Protein AF-A0A816CZC6-F1 (afdb_monomer_lite)

Structure (mmCIF, N/CA/C/O backbone):
data_AF-A0A816CZC6-F1
#
_entry.id   AF-A0A816CZC6-F1
#
loop_
_atom_site.group_PDB
_atom_site.id
_atom_site.type_symbol
_atom_site.label_atom_id
_atom_site.label_alt_id
_atom_site.label_comp_id
_atom_site.label_asym_id
_atom_site.label_entity_id
_atom_site.label_seq_id
_atom_site.pdbx_PDB_ins_code
_atom_site.Cartn_x
_atom_site.Cartn_y
_atom_site.Cartn_z
_atom_site.occupancy
_atom_site.B_iso_or_equiv
_atom_site.auth_seq_id
_atom_site.auth_comp_id
_atom_site.auth_asym_id
_atom_site.auth_atom_id
_atom_site.pdbx_PDB_model_num
ATOM 1 N N . MET A 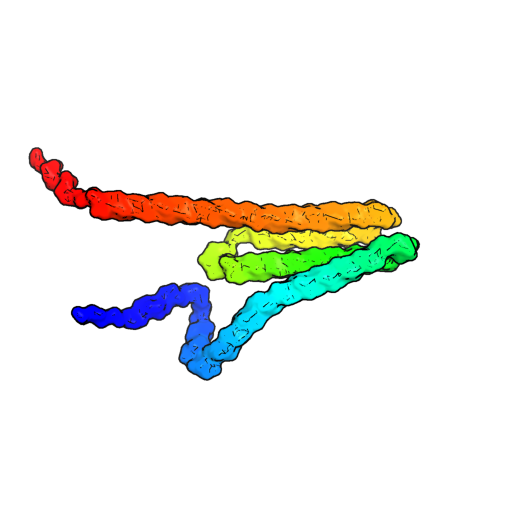1 1 ? 27.846 -8.326 -45.461 1.00 42.91 1 MET A N 1
ATOM 2 C CA . MET A 1 1 ? 28.145 -9.079 -44.226 1.00 42.91 1 MET A CA 1
ATOM 3 C C . MET A 1 1 ? 28.654 -8.061 -43.218 1.00 42.91 1 MET A C 1
ATOM 5 O O . MET A 1 1 ? 29.826 -7.722 -43.226 1.00 42.91 1 MET A O 1
ATOM 9 N N . THR A 1 2 ? 27.732 -7.429 -42.500 1.00 47.44 2 THR A N 1
ATOM 10 C CA . THR A 1 2 ? 27.998 -6.309 -41.589 1.00 47.44 2 THR A CA 1
ATOM 11 C C . THR A 1 2 ? 28.181 -6.863 -40.185 1.00 47.44 2 THR A C 1
ATOM 13 O O . THR A 1 2 ? 27.250 -7.415 -39.603 1.00 47.44 2 THR A O 1
ATOM 16 N N . THR A 1 3 ? 29.402 -6.766 -39.674 1.00 52.62 3 THR A N 1
ATOM 17 C CA . THR A 1 3 ? 29.755 -7.092 -38.293 1.00 52.62 3 THR A CA 1
ATOM 18 C C . THR A 1 3 ? 29.127 -6.047 -37.379 1.00 52.62 3 THR A C 1
ATOM 20 O O . THR A 1 3 ? 29.576 -4.905 -37.336 1.00 52.62 3 THR A O 1
ATOM 23 N N . VAL A 1 4 ? 28.043 -6.421 -36.701 1.00 55.00 4 VAL A N 1
ATOM 24 C CA . VAL A 1 4 ? 27.424 -5.598 -35.658 1.00 55.00 4 VAL A CA 1
ATOM 25 C C . VAL A 1 4 ? 28.396 -5.554 -34.479 1.00 55.00 4 VAL A C 1
ATOM 27 O O . VAL A 1 4 ? 28.701 -6.589 -33.887 1.00 55.00 4 VAL A O 1
ATOM 30 N N . ASN A 1 5 ? 28.936 -4.368 -34.194 1.00 54.12 5 ASN A N 1
ATOM 31 C CA . ASN A 1 5 ? 29.825 -4.125 -33.062 1.00 54.12 5 ASN A CA 1
ATOM 32 C C . ASN A 1 5 ? 29.021 -4.243 -31.762 1.00 54.12 5 ASN A C 1
ATOM 34 O O . ASN A 1 5 ? 28.129 -3.442 -31.494 1.00 54.12 5 ASN A O 1
ATOM 38 N N . ASN A 1 6 ? 29.353 -5.239 -30.942 1.00 61.62 6 ASN A N 1
ATOM 39 C CA . ASN A 1 6 ? 28.687 -5.507 -29.664 1.00 61.62 6 ASN A CA 1
ATOM 40 C C . ASN A 1 6 ? 28.944 -4.427 -28.592 1.00 61.62 6 ASN A C 1
ATOM 42 O O . ASN A 1 6 ? 28.295 -4.440 -27.547 1.00 61.62 6 ASN A O 1
ATOM 46 N N . ASP A 1 7 ? 29.847 -3.480 -28.852 1.00 55.59 7 ASP A N 1
ATOM 47 C CA . ASP A 1 7 ? 30.243 -2.446 -27.893 1.00 55.59 7 ASP A CA 1
ATOM 48 C C . ASP A 1 7 ? 29.192 -1.333 -27.735 1.00 55.59 7 ASP A C 1
ATOM 50 O O . ASP A 1 7 ? 29.099 -0.716 -26.675 1.00 55.59 7 ASP A O 1
ATOM 54 N N . GLU A 1 8 ? 28.326 -1.114 -28.732 1.00 55.06 8 GLU A N 1
ATOM 55 C CA . GLU A 1 8 ? 27.229 -0.138 -28.616 1.00 55.06 8 GLU A CA 1
ATOM 56 C C . GLU A 1 8 ? 26.059 -0.644 -27.761 1.00 55.06 8 GLU A C 1
ATOM 58 O O . GLU A 1 8 ? 25.329 0.160 -27.179 1.00 55.06 8 GLU A O 1
ATOM 63 N N . LEU A 1 9 ? 25.895 -1.963 -27.604 1.00 54.09 9 LEU A N 1
ATOM 64 C CA . LEU A 1 9 ? 24.781 -2.513 -26.826 1.00 54.09 9 LEU A CA 1
ATOM 65 C C . LEU A 1 9 ? 24.958 -2.271 -25.315 1.00 54.09 9 LEU A C 1
ATOM 67 O O . LEU A 1 9 ? 23.974 -2.144 -24.586 1.00 54.09 9 LEU A O 1
ATOM 71 N N . ILE A 1 10 ? 26.205 -2.153 -24.847 1.00 54.66 10 ILE A N 1
ATOM 72 C CA . ILE A 1 10 ? 26.548 -2.016 -23.422 1.00 54.66 10 ILE A CA 1
ATOM 73 C C . ILE A 1 10 ? 26.295 -0.588 -22.908 1.00 54.66 10 ILE A C 1
ATOM 75 O O . ILE A 1 10 ? 25.936 -0.409 -21.746 1.00 54.66 10 ILE A O 1
ATOM 79 N N . ASN A 1 11 ? 26.373 0.426 -23.775 1.00 51.47 11 ASN A N 1
ATOM 80 C CA . ASN A 1 11 ? 26.156 1.825 -23.388 1.00 51.47 11 ASN A CA 1
ATOM 81 C C . ASN A 1 11 ? 24.676 2.238 -23.310 1.00 51.47 11 ASN A C 1
ATOM 83 O O . ASN A 1 11 ? 24.377 3.334 -22.845 1.00 51.47 11 ASN A O 1
ATOM 87 N N . SER A 1 12 ? 23.744 1.368 -23.714 1.00 47.16 12 SER A N 1
ATOM 88 C CA . SER A 1 12 ? 22.299 1.647 -23.649 1.00 47.16 12 SER A CA 1
ATOM 89 C C . SER A 1 12 ? 21.650 1.333 -22.289 1.00 47.16 12 SER A C 1
ATOM 91 O O . SER A 1 12 ? 20.475 1.628 -22.086 1.00 47.16 12 SER A O 1
ATOM 93 N N . VAL A 1 13 ? 22.405 0.781 -21.328 1.00 52.31 13 VAL A N 1
ATOM 94 C CA . VAL A 1 13 ? 21.923 0.439 -19.973 1.00 52.31 13 VAL A CA 1
ATOM 95 C C . VAL A 1 13 ? 22.467 1.449 -18.950 1.00 52.31 13 VAL A C 1
ATOM 97 O O . VAL A 1 13 ? 23.109 1.100 -17.963 1.00 52.31 13 VAL A O 1
ATOM 100 N N . SER A 1 14 ? 22.261 2.741 -19.206 1.00 43.88 14 SER A N 1
ATOM 101 C CA . SER A 1 14 ? 22.853 3.856 -18.447 1.00 43.88 14 SER A CA 1
ATOM 102 C C . SER A 1 14 ? 22.044 4.312 -17.219 1.00 43.88 14 SER A C 1
ATOM 104 O O . SER A 1 14 ? 22.220 5.435 -16.756 1.00 43.88 14 SER A O 1
ATOM 106 N N . GLY A 1 15 ? 21.161 3.467 -16.678 1.00 52.66 15 GLY A N 1
ATOM 107 C CA . GLY A 1 15 ? 20.309 3.813 -15.526 1.00 52.66 15 GLY A CA 1
ATOM 108 C C . GLY A 1 15 ? 20.866 3.433 -14.147 1.00 52.66 15 GLY A C 1
ATOM 109 O O . GLY A 1 15 ? 20.348 3.891 -13.135 1.00 52.66 15 GLY A O 1
ATOM 110 N N . PHE A 1 16 ? 21.917 2.607 -14.071 1.00 50.75 16 PHE A N 1
ATOM 111 C CA . PHE A 1 16 ? 22.397 2.050 -12.799 1.00 50.75 16 PHE A CA 1
ATOM 112 C C . PHE A 1 16 ? 23.725 2.674 -12.327 1.00 50.75 16 PHE A C 1
ATOM 114 O O . PHE A 1 16 ? 24.619 2.921 -13.138 1.00 50.75 16 PHE A O 1
ATOM 121 N N . PRO A 1 17 ? 23.909 2.904 -11.010 1.00 55.00 17 PRO A N 1
ATOM 122 C CA . PRO A 1 17 ? 25.135 3.480 -10.465 1.00 55.00 17 PRO A CA 1
ATOM 123 C C . PRO A 1 17 ? 26.363 2.602 -10.784 1.00 55.00 17 PRO A C 1
ATOM 125 O O . PRO A 1 17 ? 26.283 1.373 -10.669 1.00 55.00 17 PRO A O 1
ATOM 128 N N . PRO A 1 18 ? 27.534 3.199 -11.090 1.00 53.91 18 PRO A N 1
ATOM 129 C CA . PRO A 1 18 ? 28.714 2.518 -11.655 1.00 53.91 18 PRO A CA 1
ATOM 130 C C . PRO A 1 18 ? 29.336 1.421 -10.769 1.00 53.91 18 PRO A C 1
ATOM 132 O O . PRO A 1 18 ? 30.216 0.688 -11.205 1.00 53.91 18 PRO A O 1
ATOM 135 N N . GLN A 1 19 ? 28.882 1.282 -9.522 1.00 52.78 19 GLN A N 1
ATOM 136 C CA . GLN A 1 19 ? 29.328 0.235 -8.599 1.00 52.78 19 GLN A CA 1
ATOM 137 C C . GLN A 1 19 ? 28.530 -1.074 -8.744 1.00 52.78 19 GLN A C 1
ATOM 139 O O . GLN A 1 19 ? 29.043 -2.149 -8.440 1.00 52.78 19 GLN A O 1
ATOM 144 N N . THR A 1 20 ? 27.293 -1.011 -9.247 1.00 54.25 20 THR A N 1
ATOM 145 C CA . THR A 1 20 ? 26.450 -2.205 -9.459 1.00 54.25 20 THR A CA 1
ATOM 146 C C . THR A 1 20 ? 26.828 -2.975 -10.721 1.00 54.25 20 THR A C 1
ATOM 148 O O . THR A 1 20 ? 26.773 -4.204 -10.732 1.00 54.25 20 THR A O 1
ATOM 151 N N . SER A 1 21 ? 27.310 -2.283 -11.753 1.00 55.19 21 SER A N 1
ATOM 152 C CA . SER A 1 21 ? 27.761 -2.884 -13.012 1.00 55.19 21 SER A CA 1
ATOM 153 C C . SER A 1 21 ? 29.007 -3.767 -12.846 1.00 55.19 21 SER A C 1
ATOM 155 O O . SER A 1 21 ? 29.096 -4.816 -13.482 1.00 55.19 21 SER A O 1
ATOM 157 N N . LEU A 1 22 ? 29.928 -3.417 -11.938 1.00 58.19 22 LEU A N 1
ATOM 158 C CA . LEU A 1 22 ? 31.154 -4.190 -11.671 1.00 58.19 22 LEU A CA 1
ATOM 159 C C . LEU A 1 22 ? 30.862 -5.492 -10.896 1.00 58.19 22 LEU A C 1
ATOM 161 O O . LEU A 1 22 ? 31.452 -6.537 -11.165 1.00 58.19 22 LEU A O 1
ATOM 165 N N . LEU A 1 23 ? 29.881 -5.465 -9.990 1.00 55.41 23 LEU A N 1
ATOM 166 C CA . LEU A 1 23 ? 29.448 -6.631 -9.208 1.00 55.41 23 LEU A CA 1
ATOM 167 C C . LEU A 1 23 ? 28.578 -7.605 -10.040 1.00 55.41 23 LEU A C 1
ATOM 169 O O . LEU A 1 23 ? 28.585 -8.817 -9.802 1.00 55.41 23 LEU A O 1
ATOM 173 N N . LEU A 1 24 ? 27.894 -7.089 -11.072 1.00 57.12 24 LEU A N 1
ATOM 174 C CA . LEU A 1 24 ? 27.098 -7.856 -12.043 1.00 57.12 24 LEU A CA 1
ATOM 175 C C . LEU A 1 24 ? 27.940 -8.495 -13.172 1.00 57.12 24 LEU A C 1
ATOM 177 O O . LEU A 1 24 ? 27.453 -9.375 -13.892 1.00 57.12 24 LEU A O 1
ATOM 181 N N . ALA A 1 25 ? 29.199 -8.073 -13.339 1.00 61.53 25 ALA A N 1
ATOM 182 C CA . ALA A 1 25 ? 30.125 -8.619 -14.335 1.00 61.53 25 ALA A CA 1
ATOM 183 C C . ALA A 1 25 ? 30.719 -9.980 -13.928 1.00 61.53 25 ALA A C 1
ATOM 185 O O . ALA A 1 25 ? 31.154 -10.742 -14.790 1.00 61.53 25 ALA A O 1
ATOM 186 N N . ASN A 1 26 ? 30.708 -10.318 -12.634 1.00 68.50 26 ASN A N 1
ATOM 187 C CA . ASN A 1 26 ? 31.215 -11.599 -12.155 1.00 68.50 26 ASN A CA 1
ATOM 188 C C . ASN A 1 26 ? 30.144 -12.704 -12.346 1.00 68.50 26 ASN A C 1
ATOM 190 O O . ASN A 1 26 ? 29.041 -12.602 -11.796 1.00 68.50 26 ASN A O 1
ATOM 194 N N . PRO A 1 27 ? 30.409 -13.754 -13.151 1.00 73.81 27 PRO A N 1
ATOM 195 C CA . PRO A 1 27 ? 29.396 -14.741 -13.538 1.00 73.81 27 PRO A CA 1
ATOM 196 C C . PRO A 1 27 ? 28.850 -15.564 -12.362 1.00 73.81 27 PRO A C 1
ATOM 198 O O . PRO A 1 27 ? 27.736 -16.078 -12.449 1.00 73.81 27 PRO A O 1
ATOM 201 N N . THR A 1 28 ? 29.583 -15.662 -11.250 1.00 79.38 28 THR A N 1
ATOM 202 C CA . THR A 1 28 ? 29.150 -16.399 -10.052 1.00 79.38 28 THR A CA 1
ATOM 203 C C . THR A 1 28 ? 28.170 -15.622 -9.168 1.00 79.38 28 THR A C 1
ATOM 205 O O . THR A 1 28 ? 27.367 -16.249 -8.479 1.00 79.38 28 THR A O 1
ATOM 208 N N . THR A 1 29 ? 28.159 -14.283 -9.198 1.00 74.56 29 THR A N 1
ATOM 209 C CA . THR A 1 29 ? 27.233 -13.458 -8.390 1.00 74.56 29 THR A CA 1
ATOM 210 C C . THR A 1 29 ? 25.892 -13.198 -9.067 1.00 74.56 29 THR A C 1
ATOM 212 O O . THR A 1 29 ? 24.897 -12.986 -8.372 1.00 74.56 29 THR A O 1
ATOM 215 N N . ARG A 1 30 ? 25.813 -13.274 -10.401 1.00 76.06 30 ARG A N 1
ATOM 216 C CA . ARG A 1 30 ? 24.565 -13.078 -11.166 1.00 76.06 30 ARG A CA 1
ATOM 217 C C . ARG A 1 30 ? 23.342 -13.846 -10.630 1.00 76.06 30 ARG A C 1
ATOM 219 O O . ARG A 1 30 ? 22.331 -13.192 -10.383 1.00 76.06 30 ARG A O 1
ATOM 226 N N . PRO A 1 31 ? 23.390 -15.174 -10.391 1.00 82.62 31 PRO A N 1
ATOM 227 C CA . PRO A 1 31 ? 22.201 -15.915 -9.952 1.00 82.62 31 PRO A CA 1
ATOM 228 C C . PRO A 1 31 ? 21.715 -15.499 -8.555 1.00 82.62 31 PRO A C 1
ATOM 230 O O . PRO A 1 31 ? 20.512 -15.521 -8.282 1.00 82.62 31 PRO A O 1
ATOM 233 N N . ILE A 1 32 ? 22.631 -15.075 -7.678 1.00 83.50 32 ILE A N 1
ATOM 234 C CA . ILE A 1 32 ? 22.303 -14.605 -6.326 1.00 83.50 32 ILE A CA 1
ATOM 235 C C . ILE A 1 32 ? 21.559 -13.269 -6.409 1.00 83.50 32 ILE A C 1
ATOM 237 O O . ILE A 1 32 ? 20.509 -13.115 -5.788 1.00 83.50 32 ILE A O 1
ATOM 241 N N . PHE A 1 33 ? 22.045 -12.333 -7.229 1.00 80.88 33 PHE A N 1
ATOM 242 C CA . PHE A 1 33 ? 21.380 -11.043 -7.438 1.00 80.88 33 PHE A CA 1
ATOM 243 C C . PHE A 1 33 ? 19.988 -11.202 -8.049 1.00 80.88 33 PHE A C 1
ATOM 245 O O . PHE A 1 33 ? 19.036 -10.605 -7.550 1.00 80.88 33 PHE A O 1
ATOM 252 N N . THR A 1 34 ? 19.838 -12.050 -9.070 1.00 78.81 34 THR A N 1
ATOM 253 C CA . THR A 1 34 ? 18.525 -12.335 -9.666 1.00 78.81 34 THR A CA 1
ATOM 254 C C . THR A 1 34 ? 17.551 -12.902 -8.633 1.00 78.81 34 THR A C 1
ATOM 256 O O . THR A 1 34 ? 16.405 -12.465 -8.566 1.00 78.81 34 THR A O 1
ATOM 259 N N . SER A 1 35 ? 18.012 -13.815 -7.774 1.00 86.44 35 SER A N 1
ATOM 260 C CA . SER A 1 35 ? 17.176 -14.396 -6.715 1.00 86.44 35 SER A CA 1
ATOM 261 C C . SER A 1 35 ? 16.740 -13.348 -5.687 1.00 86.44 35 SER A C 1
ATOM 263 O O . SER A 1 35 ? 15.571 -13.311 -5.308 1.00 86.44 35 SER A O 1
ATOM 265 N N . ILE A 1 36 ? 17.651 -12.462 -5.271 1.00 86.81 36 ILE A N 1
ATOM 266 C CA . ILE A 1 36 ? 17.343 -11.371 -4.336 1.00 86.81 36 ILE A CA 1
ATOM 267 C C . ILE A 1 36 ? 16.297 -10.428 -4.935 1.00 86.81 36 ILE A C 1
ATOM 269 O O . ILE A 1 36 ? 15.334 -10.095 -4.249 1.00 86.81 36 ILE A O 1
ATOM 273 N N . ILE A 1 37 ? 16.442 -10.037 -6.205 1.00 82.44 37 ILE A N 1
ATOM 274 C CA . ILE A 1 37 ? 15.488 -9.143 -6.879 1.00 82.44 37 ILE A CA 1
ATOM 275 C C . ILE A 1 37 ? 14.096 -9.783 -6.943 1.00 82.44 37 ILE A C 1
ATOM 277 O O . ILE A 1 37 ? 13.114 -9.129 -6.598 1.00 82.44 37 ILE A O 1
ATOM 281 N N . ILE A 1 38 ? 14.009 -11.067 -7.306 1.00 84.31 38 ILE A N 1
ATOM 282 C CA . ILE A 1 38 ? 12.731 -11.796 -7.355 1.00 84.31 38 ILE A CA 1
ATOM 283 C C . ILE A 1 38 ? 12.082 -11.849 -5.966 1.00 84.31 38 ILE A C 1
ATOM 285 O O . ILE A 1 38 ? 10.892 -11.566 -5.828 1.00 84.31 38 ILE A O 1
ATOM 289 N N . ILE A 1 39 ? 12.851 -12.169 -4.920 1.00 88.12 39 ILE A N 1
ATOM 290 C CA . ILE A 1 39 ? 12.336 -12.197 -3.543 1.00 88.12 39 ILE A CA 1
ATOM 291 C C . ILE A 1 39 ? 11.828 -10.812 -3.137 1.00 88.12 39 ILE A C 1
ATOM 293 O O . ILE A 1 39 ? 10.732 -10.701 -2.588 1.00 88.12 39 ILE A O 1
ATOM 297 N N . LEU A 1 40 ? 12.589 -9.759 -3.436 1.00 82.75 40 LEU A N 1
ATOM 298 C CA . LEU A 1 40 ? 12.234 -8.386 -3.089 1.00 82.75 40 LEU A CA 1
ATOM 299 C C . LEU A 1 40 ? 10.979 -7.904 -3.830 1.00 82.75 40 LEU A C 1
ATOM 301 O O . LEU A 1 40 ? 10.229 -7.098 -3.290 1.00 82.75 40 LEU A O 1
ATOM 305 N N . GLN A 1 41 ? 10.722 -8.430 -5.029 1.00 80.38 41 GLN A N 1
ATOM 306 C CA . GLN A 1 41 ? 9.525 -8.138 -5.816 1.00 80.38 41 GLN A CA 1
ATOM 307 C C . GLN A 1 41 ? 8.284 -8.879 -5.292 1.00 80.38 41 GLN A C 1
ATOM 309 O O . GLN A 1 41 ? 7.193 -8.311 -5.236 1.00 80.38 41 GLN A O 1
ATOM 314 N N . VAL A 1 42 ? 8.433 -10.139 -4.875 1.00 85.25 42 VAL A N 1
ATOM 315 C CA . VAL A 1 42 ? 7.317 -10.974 -4.392 1.00 85.25 42 VAL A CA 1
ATOM 316 C C . VAL A 1 42 ? 6.941 -10.652 -2.939 1.00 85.25 42 VAL A C 1
ATOM 318 O O . VAL A 1 42 ? 5.764 -10.699 -2.570 1.00 85.25 42 VAL A O 1
ATOM 321 N N . TYR A 1 43 ? 7.920 -10.282 -2.111 1.00 88.00 43 TYR A N 1
ATOM 322 C CA . TYR A 1 43 ? 7.738 -9.956 -0.695 1.00 88.00 43 TYR A CA 1
ATOM 323 C C . TYR A 1 43 ? 6.625 -8.927 -0.396 1.00 88.00 43 TYR A C 1
ATOM 325 O O . TYR A 1 43 ? 5.742 -9.247 0.405 1.00 88.00 43 TYR A O 1
ATOM 333 N N . PRO A 1 44 ? 6.588 -7.726 -1.010 1.00 84.31 44 PRO A N 1
ATOM 334 C CA . PRO A 1 44 ? 5.561 -6.720 -0.726 1.00 84.31 44 PRO A CA 1
ATOM 335 C C . PRO A 1 44 ? 4.158 -7.193 -1.115 1.00 84.31 44 PRO A C 1
ATOM 337 O O . PRO A 1 44 ? 3.198 -6.891 -0.412 1.00 84.31 44 PRO A O 1
ATOM 340 N N . VAL A 1 45 ? 4.024 -7.984 -2.185 1.00 82.44 45 VAL A N 1
ATOM 341 C CA . VAL A 1 45 ? 2.733 -8.543 -2.614 1.00 82.44 45 VAL A CA 1
ATOM 342 C C . VAL A 1 45 ? 2.222 -9.557 -1.590 1.00 82.44 45 VAL A C 1
ATOM 344 O O . VAL A 1 45 ? 1.062 -9.493 -1.181 1.00 82.44 45 VAL A O 1
ATOM 347 N N . LEU A 1 46 ? 3.092 -10.452 -1.111 1.00 87.44 46 LEU A N 1
ATOM 348 C CA . LEU A 1 46 ? 2.743 -11.414 -0.061 1.00 87.44 46 LEU A CA 1
ATOM 349 C C . LEU A 1 46 ? 2.398 -10.722 1.260 1.00 87.44 46 LEU A C 1
ATOM 351 O O . LEU A 1 46 ? 1.394 -11.067 1.886 1.00 87.44 46 LEU A O 1
ATOM 355 N N . MET A 1 47 ? 3.195 -9.730 1.666 1.00 89.31 47 MET A N 1
ATOM 356 C CA . MET A 1 47 ? 2.941 -8.929 2.864 1.00 89.31 47 MET A CA 1
ATOM 357 C C . MET A 1 47 ? 1.604 -8.184 2.759 1.00 89.31 47 MET A C 1
ATOM 359 O O . MET A 1 47 ? 0.856 -8.141 3.736 1.00 89.31 47 MET A O 1
ATOM 363 N N . CYS A 1 48 ? 1.270 -7.663 1.574 1.00 85.88 48 CYS A N 1
ATOM 364 C CA . CYS A 1 48 ? -0.009 -7.017 1.298 1.00 85.88 48 CYS A CA 1
ATOM 365 C C . CYS A 1 48 ? -1.178 -7.980 1.507 1.00 85.88 48 CYS A C 1
ATOM 367 O O . CYS A 1 48 ? -2.092 -7.672 2.269 1.00 85.88 48 CYS A O 1
ATOM 369 N N . ILE A 1 49 ? -1.140 -9.159 0.876 1.00 84.62 49 ILE A N 1
ATOM 370 C CA . ILE A 1 49 ? -2.233 -10.137 0.942 1.00 84.62 49 ILE A CA 1
ATOM 371 C C . ILE A 1 49 ? -2.389 -10.661 2.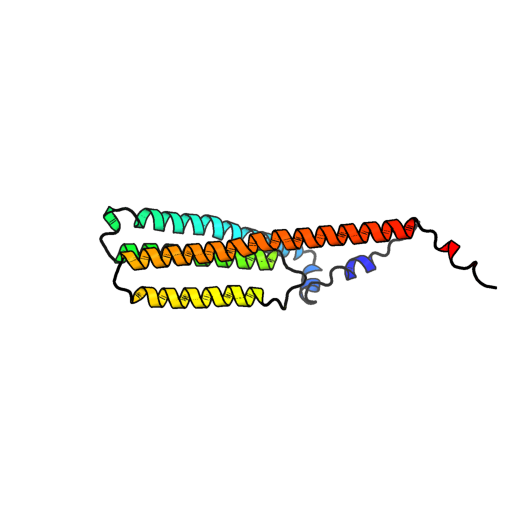371 1.00 84.62 49 ILE A C 1
ATOM 373 O O . ILE A 1 49 ? -3.463 -10.528 2.958 1.00 84.62 49 ILE A O 1
ATOM 377 N N . LEU A 1 50 ? -1.322 -11.218 2.953 1.00 90.44 50 LEU A N 1
ATOM 378 C CA . LEU A 1 50 ? -1.372 -11.837 4.280 1.00 90.44 50 LEU A CA 1
ATOM 379 C C . LEU A 1 50 ? -1.673 -10.811 5.373 1.00 90.44 50 LEU A C 1
ATOM 381 O O . LEU A 1 50 ? -2.511 -11.052 6.243 1.00 90.44 50 LEU A O 1
ATOM 385 N N . GLY A 1 51 ? -1.022 -9.652 5.309 1.00 89.06 51 GLY A N 1
ATOM 386 C CA . GLY A 1 51 ? -1.204 -8.585 6.279 1.00 89.06 51 GLY A CA 1
ATOM 387 C C . GLY A 1 51 ? -2.587 -7.941 6.200 1.00 89.06 51 GLY A C 1
ATOM 388 O O . GLY A 1 51 ? -3.213 -7.709 7.236 1.00 89.06 51 GLY A O 1
ATOM 389 N N . SER A 1 52 ? -3.121 -7.734 4.991 1.00 85.62 52 SER A N 1
ATOM 390 C CA . SER A 1 52 ? -4.487 -7.225 4.831 1.00 85.62 52 SER A CA 1
ATOM 391 C C . SER A 1 52 ? -5.517 -8.219 5.347 1.00 85.62 52 SER A C 1
ATOM 393 O O . SER A 1 52 ? -6.428 -7.830 6.075 1.00 85.62 52 SER A O 1
ATOM 395 N N . PHE A 1 53 ? -5.354 -9.507 5.036 1.00 86.25 53 PHE A N 1
ATOM 396 C CA . PHE A 1 53 ? -6.286 -10.539 5.484 1.00 86.25 53 PHE A CA 1
ATOM 397 C C . PHE A 1 53 ? -6.283 -10.688 7.012 1.00 86.25 53 PHE A C 1
ATOM 399 O O . PHE A 1 53 ? -7.347 -10.716 7.629 1.00 86.25 53 PHE A O 1
ATOM 406 N N . GLY A 1 54 ? -5.103 -10.715 7.643 1.00 91.94 54 GLY A N 1
ATOM 407 C CA . GLY A 1 54 ? -4.972 -10.836 9.099 1.00 91.94 54 GLY A CA 1
ATOM 408 C C . GLY A 1 54 ? -5.566 -9.648 9.861 1.00 91.94 54 GLY A C 1
ATOM 409 O O . GLY A 1 54 ? -6.309 -9.833 10.833 1.00 91.94 54 GLY A O 1
ATOM 410 N N . ASN A 1 55 ? -5.302 -8.427 9.390 1.00 89.69 55 ASN A N 1
ATOM 411 C CA . ASN A 1 55 ? -5.827 -7.214 10.016 1.00 89.69 55 ASN A CA 1
ATOM 412 C C . ASN A 1 55 ? -7.329 -7.034 9.770 1.00 89.69 55 ASN A C 1
ATOM 414 O O . ASN A 1 55 ? -8.058 -6.662 10.691 1.00 89.69 55 ASN A O 1
ATOM 418 N N . LEU A 1 56 ? -7.823 -7.376 8.576 1.00 82.69 56 LEU A N 1
ATOM 419 C CA . LEU A 1 56 ? -9.254 -7.353 8.274 1.00 82.69 56 LEU A CA 1
ATOM 420 C C . LEU A 1 56 ? -10.022 -8.385 9.112 1.00 82.69 56 LEU A C 1
ATOM 422 O O . LEU A 1 56 ? -11.055 -8.051 9.689 1.00 82.69 56 LEU A O 1
ATOM 426 N N . LEU A 1 57 ? -9.504 -9.611 9.247 1.00 84.44 57 LEU A N 1
ATOM 427 C CA . LEU A 1 57 ? -10.106 -10.636 10.105 1.00 84.44 57 LEU A CA 1
ATOM 428 C C . LEU A 1 57 ? -10.121 -10.202 11.572 1.00 84.44 57 LEU A C 1
ATOM 430 O O . LEU A 1 57 ? -11.157 -10.326 12.228 1.00 84.44 57 LEU A O 1
ATOM 434 N N . SER A 1 58 ? -9.016 -9.641 12.070 1.00 92.25 58 SER A N 1
ATOM 435 C CA . SER A 1 58 ? -8.946 -9.097 13.432 1.00 92.25 58 SER A CA 1
ATOM 436 C C . SER A 1 58 ? -9.996 -8.009 13.641 1.00 92.25 58 SER A C 1
ATOM 438 O O . SER A 1 58 ? -10.749 -8.051 14.614 1.00 92.25 58 SER A O 1
ATOM 440 N N . PHE A 1 59 ? -10.129 -7.085 12.690 1.00 88.44 59 PHE A N 1
ATOM 441 C CA . PHE A 1 59 ? -11.157 -6.052 12.723 1.00 88.44 59 PHE A CA 1
ATOM 442 C C . PHE A 1 59 ? -12.581 -6.637 12.718 1.00 88.44 59 PHE A C 1
ATOM 444 O O . PHE A 1 59 ? -13.398 -6.268 13.566 1.00 88.44 59 PHE A O 1
ATOM 451 N N . CYS A 1 60 ? -12.879 -7.591 11.829 1.00 82.81 60 CYS A N 1
ATOM 452 C CA . CYS A 1 60 ? -14.183 -8.257 11.748 1.00 82.81 60 CYS A CA 1
ATOM 453 C C . CYS A 1 60 ? -14.549 -8.996 13.044 1.00 82.81 60 CYS A C 1
ATOM 455 O O . CYS A 1 60 ? -15.685 -8.892 13.514 1.00 82.81 60 CYS A O 1
ATOM 457 N N . VAL A 1 61 ? -13.599 -9.717 13.646 1.00 92.94 61 VAL A N 1
ATOM 458 C CA . VAL A 1 61 ? -13.810 -10.442 14.909 1.00 92.94 61 VAL A CA 1
ATOM 459 C C . VAL A 1 61 ? -14.070 -9.466 16.057 1.00 92.94 61 VAL A C 1
ATOM 461 O O . VAL A 1 61 ? -15.013 -9.656 16.829 1.00 92.94 61 VAL A O 1
ATOM 464 N N . LEU A 1 62 ? -13.289 -8.387 16.142 1.00 88.62 62 LEU A N 1
ATOM 465 C CA . LEU A 1 62 ? -13.402 -7.384 17.206 1.00 88.62 62 LEU A CA 1
ATOM 466 C C . LEU A 1 62 ? -14.666 -6.517 17.084 1.00 88.62 62 LEU A C 1
ATOM 468 O O . LEU A 1 62 ? -15.187 -6.026 18.088 1.00 88.62 62 LEU A O 1
ATOM 472 N N . LEU A 1 63 ? -15.216 -6.378 15.876 1.00 81.00 63 LEU A N 1
ATOM 473 C CA . LEU A 1 63 ? -16.487 -5.696 15.619 1.00 81.00 63 LEU A CA 1
ATOM 474 C C . LEU A 1 63 ? -17.726 -6.473 16.085 1.00 81.00 63 LEU A C 1
ATOM 476 O O . LEU A 1 63 ? -18.829 -5.908 16.102 1.00 81.00 63 LEU A O 1
ATOM 480 N N . ARG A 1 64 ? -17.587 -7.746 16.470 1.00 90.88 64 ARG A N 1
ATOM 481 C CA . ARG A 1 64 ? -18.718 -8.572 16.907 1.00 90.88 64 ARG A CA 1
ATOM 482 C C . ARG A 1 64 ? -19.444 -7.912 18.083 1.00 90.88 64 ARG A C 1
ATOM 484 O O . ARG A 1 64 ? -18.826 -7.472 19.052 1.00 90.88 64 ARG A O 1
ATOM 491 N N . ALA A 1 65 ? -20.779 -7.872 18.022 1.00 82.50 65 ALA A N 1
ATOM 492 C CA . ALA A 1 65 ? -21.618 -7.095 18.943 1.00 82.50 65 ALA A CA 1
ATOM 493 C C . ALA A 1 65 ? -21.334 -7.347 20.435 1.00 82.50 65 ALA A C 1
ATOM 495 O O . ALA A 1 65 ? -21.384 -6.408 21.224 1.00 82.50 65 ALA A O 1
ATOM 496 N N . ASN A 1 66 ? -20.980 -8.582 20.796 1.00 87.50 66 ASN A N 1
ATOM 497 C CA . ASN A 1 66 ? -20.695 -8.975 22.173 1.00 87.50 66 ASN A CA 1
ATOM 498 C C . ASN A 1 66 ? -19.357 -8.414 22.707 1.00 87.50 66 ASN A C 1
ATOM 500 O O . ASN A 1 66 ? -19.218 -8.185 23.903 1.00 87.50 66 ASN A O 1
ATOM 504 N N . MET A 1 67 ? -18.382 -8.144 21.829 1.00 81.19 67 MET A N 1
ATOM 505 C CA . MET A 1 67 ? -17.047 -7.658 22.212 1.00 81.19 67 MET A CA 1
ATOM 506 C C . MET A 1 67 ? -16.936 -6.130 22.236 1.00 81.19 67 MET A C 1
ATOM 508 O O . MET A 1 67 ? -16.146 -5.582 23.000 1.00 81.19 67 MET A O 1
ATOM 512 N N . ARG A 1 68 ? -17.794 -5.407 21.506 1.00 81.31 68 ARG A N 1
ATOM 513 C CA . ARG A 1 68 ? -17.793 -3.927 21.468 1.00 81.31 68 ARG A CA 1
ATOM 514 C C . ARG A 1 68 ? -18.146 -3.244 22.796 1.00 81.31 68 ARG A C 1
ATOM 516 O O . ARG A 1 68 ? -18.071 -2.022 22.888 1.00 81.31 68 ARG A O 1
ATOM 523 N N . ARG A 1 69 ? -18.560 -4.003 23.815 1.00 85.81 69 ARG A N 1
ATOM 524 C CA . ARG A 1 69 ? -18.936 -3.464 25.130 1.00 85.81 69 ARG A CA 1
ATOM 525 C C . ARG A 1 69 ? -17.733 -2.938 25.917 1.00 85.81 69 ARG A C 1
ATOM 527 O O . ARG A 1 69 ? -17.910 -2.051 26.746 1.00 85.81 69 ARG A O 1
ATOM 534 N N . TYR A 1 70 ? -16.531 -3.446 25.638 1.00 86.88 70 TYR A N 1
ATOM 535 C CA . TYR A 1 70 ? -15.302 -3.009 26.298 1.00 86.88 70 TYR A CA 1
ATOM 536 C C . TYR A 1 70 ? -14.492 -2.091 25.382 1.00 86.88 70 TYR A C 1
ATOM 538 O O . TYR A 1 70 ? -14.251 -2.400 24.212 1.00 86.88 70 TYR A O 1
ATOM 546 N N . SER A 1 71 ? -14.033 -0.967 25.932 1.00 80.00 71 SER A N 1
ATOM 547 C CA . SER A 1 71 ? -13.244 0.042 25.213 1.00 80.00 71 SER A CA 1
ATOM 548 C C . SER A 1 71 ? -11.944 -0.523 24.632 1.00 80.00 71 SER A C 1
ATOM 550 O O . SER A 1 71 ? -11.531 -0.115 23.549 1.00 80.00 71 SER A O 1
ATOM 552 N N . THR A 1 72 ? -11.339 -1.512 25.295 1.00 86.62 72 THR A N 1
ATOM 553 C CA . THR A 1 72 ? -10.106 -2.173 24.847 1.00 86.62 72 THR A CA 1
ATOM 554 C C . THR A 1 72 ? -10.264 -2.859 23.491 1.00 86.62 72 THR A C 1
ATOM 556 O O . THR A 1 72 ? -9.409 -2.700 22.625 1.00 86.62 72 THR A O 1
ATOM 559 N N . PHE A 1 73 ? -11.371 -3.571 23.254 1.00 85.81 73 PHE A N 1
ATOM 560 C CA . PHE A 1 73 ? -11.601 -4.236 21.965 1.00 85.81 73 PHE A CA 1
ATOM 561 C C . PHE A 1 73 ? -11.828 -3.229 20.837 1.00 85.81 73 PHE A C 1
ATOM 563 O O . PHE A 1 73 ? -11.375 -3.449 19.717 1.00 85.81 73 PHE A O 1
ATOM 570 N N . CYS A 1 74 ? -12.463 -2.093 21.137 1.00 81.56 74 CYS A N 1
ATOM 571 C CA . CYS A 1 74 ? -12.598 -1.002 20.175 1.00 81.56 74 CYS A CA 1
ATOM 572 C C . CYS A 1 74 ? -11.232 -0.401 19.812 1.00 81.56 74 CYS A C 1
ATOM 574 O O . CYS A 1 74 ? -10.975 -0.136 18.642 1.00 81.56 74 CYS A O 1
ATOM 576 N N . TYR A 1 75 ? -10.342 -0.227 20.794 1.00 83.75 75 TYR A N 1
ATOM 577 C CA . TYR A 1 75 ? -8.976 0.231 20.542 1.00 83.75 75 TYR A CA 1
ATOM 578 C C . TYR A 1 75 ? -8.198 -0.749 19.655 1.00 83.75 75 TYR A C 1
ATOM 580 O O . TYR A 1 75 ? -7.578 -0.323 18.684 1.00 83.75 75 TYR A O 1
ATOM 588 N N . LEU A 1 76 ? -8.280 -2.054 19.935 1.00 87.62 76 LEU A N 1
ATOM 589 C CA . 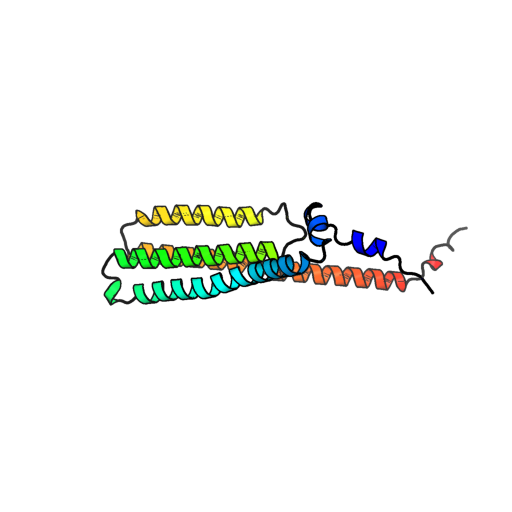LEU A 1 76 ? -7.641 -3.091 19.115 1.00 87.62 76 LEU A CA 1
ATOM 590 C C . LEU A 1 76 ? -8.202 -3.129 17.684 1.00 87.62 76 LEU A C 1
ATOM 592 O O . LEU A 1 76 ? -7.445 -3.316 16.738 1.00 87.62 76 LEU A O 1
ATOM 596 N N . ALA A 1 77 ? -9.506 -2.895 17.508 1.00 85.12 77 ALA A N 1
ATOM 597 C CA . ALA A 1 77 ? -10.120 -2.808 16.185 1.00 85.12 77 ALA A CA 1
ATOM 598 C C . ALA A 1 77 ? -9.591 -1.598 15.397 1.00 85.12 77 ALA A C 1
ATOM 600 O O . ALA A 1 77 ? -9.261 -1.720 14.219 1.00 85.12 77 ALA A O 1
ATOM 601 N N . CYS A 1 78 ? -9.457 -0.440 16.051 1.00 81.38 78 CYS A N 1
ATOM 602 C CA . CYS A 1 78 ? -8.836 0.731 15.434 1.00 81.38 78 CYS A CA 1
ATOM 603 C C . CYS A 1 78 ? -7.360 0.485 15.101 1.00 81.38 78 CYS A C 1
ATOM 605 O O . CYS A 1 78 ? -6.905 0.917 14.048 1.00 81.38 78 CYS A O 1
ATOM 607 N N . LEU A 1 79 ? -6.625 -0.223 15.963 1.00 84.50 79 LEU A N 1
ATOM 608 C CA . LEU A 1 79 ? -5.231 -0.581 15.712 1.00 84.50 79 LEU A CA 1
ATOM 609 C C . LEU A 1 79 ? -5.100 -1.453 14.454 1.00 84.50 79 LEU A C 1
ATOM 611 O O . LEU A 1 79 ? -4.301 -1.134 13.583 1.00 84.50 79 LEU A O 1
ATOM 615 N N . ALA A 1 80 ? -5.967 -2.459 14.295 1.00 87.81 80 ALA A N 1
ATOM 616 C CA . ALA A 1 80 ? -5.998 -3.302 13.099 1.00 87.81 80 ALA A CA 1
ATOM 617 C C . ALA A 1 80 ? -6.297 -2.504 11.812 1.00 87.81 80 ALA A C 1
ATOM 619 O O . ALA A 1 80 ? -5.718 -2.782 10.764 1.00 87.81 80 ALA A O 1
ATOM 620 N N . LEU A 1 81 ? -7.158 -1.478 11.875 1.00 81.81 81 LEU A N 1
ATOM 621 C CA . LEU A 1 81 ? -7.392 -0.574 10.739 1.00 81.81 81 LEU A CA 1
ATOM 622 C C . LEU A 1 81 ? -6.175 0.298 10.411 1.00 81.81 81 LEU A C 1
ATOM 624 O O . LEU A 1 81 ? -5.896 0.546 9.239 1.00 81.81 81 LEU A O 1
ATOM 628 N N . VAL A 1 82 ? -5.458 0.776 11.428 1.00 84.00 82 VAL A N 1
ATOM 629 C CA . VAL A 1 82 ? -4.228 1.555 11.234 1.00 84.00 82 VAL A CA 1
ATOM 630 C C . VAL A 1 82 ? -3.156 0.687 10.589 1.00 84.00 82 VAL A C 1
ATOM 632 O O . VAL A 1 82 ? -2.541 1.124 9.617 1.00 84.00 82 VAL A O 1
ATOM 635 N N . ASP A 1 83 ? -2.989 -0.547 11.059 1.00 86.75 83 ASP A N 1
ATOM 636 C CA . ASP A 1 83 ? -2.039 -1.496 10.478 1.00 86.75 83 ASP A CA 1
ATOM 637 C C . ASP A 1 83 ? -2.407 -1.833 9.027 1.00 86.75 83 ASP A C 1
ATOM 639 O O . ASP A 1 83 ? -1.534 -1.847 8.158 1.00 86.75 83 ASP A O 1
ATOM 643 N N . LEU A 1 84 ? -3.700 -2.003 8.722 1.00 83.75 84 LEU A N 1
ATOM 644 C CA . LEU A 1 84 ? -4.184 -2.154 7.346 1.00 83.75 84 LEU A CA 1
ATOM 645 C C . LEU A 1 84 ? -3.801 -0.942 6.477 1.00 83.75 84 LEU A C 1
ATOM 647 O O . LEU A 1 84 ? -3.280 -1.111 5.376 1.00 83.75 84 LEU A O 1
ATOM 651 N N . GLY A 1 85 ? -4.003 0.279 6.980 1.00 80.75 85 GLY A N 1
ATOM 652 C CA . GLY A 1 85 ? -3.625 1.508 6.279 1.00 80.75 85 GLY A CA 1
ATOM 653 C C . GLY A 1 85 ? -2.117 1.619 6.040 1.00 80.75 85 GLY A C 1
ATOM 654 O O . GLY A 1 85 ? -1.690 1.967 4.936 1.00 80.75 85 GLY A O 1
ATOM 655 N N . VAL A 1 86 ? -1.295 1.280 7.038 1.00 83.81 86 VAL A N 1
ATOM 656 C CA . VAL A 1 86 ? 0.172 1.268 6.909 1.00 83.81 86 VAL A CA 1
ATOM 657 C C . VAL A 1 86 ? 0.611 0.273 5.837 1.00 83.81 86 VAL A C 1
ATOM 659 O O . VAL A 1 86 ? 1.426 0.637 4.989 1.00 83.81 86 VAL A O 1
ATOM 662 N N . ILE A 1 87 ? 0.043 -0.937 5.829 1.00 86.94 87 ILE A N 1
ATOM 663 C CA . ILE A 1 87 ? 0.363 -1.976 4.839 1.00 86.94 87 ILE A CA 1
ATOM 664 C C . ILE A 1 87 ? -0.025 -1.524 3.436 1.00 86.94 87 ILE A C 1
ATOM 666 O O . ILE A 1 87 ? 0.822 -1.555 2.545 1.00 86.94 87 ILE A O 1
ATOM 670 N N . ILE A 1 88 ? -1.258 -1.045 3.243 1.00 80.38 88 ILE A N 1
ATOM 671 C CA . ILE A 1 88 ? -1.726 -0.554 1.940 1.00 80.38 88 ILE A CA 1
ATOM 672 C C . ILE A 1 88 ? -0.803 0.553 1.443 1.00 80.38 88 ILE A C 1
ATOM 674 O O . ILE A 1 88 ? -0.298 0.482 0.327 1.00 80.38 88 ILE A O 1
ATOM 678 N N . THR A 1 89 ? -0.506 1.546 2.283 1.00 77.12 89 THR A N 1
ATOM 679 C CA . THR A 1 89 ? 0.302 2.681 1.834 1.00 77.12 89 THR A CA 1
ATOM 680 C C . THR A 1 89 ? 1.756 2.274 1.575 1.00 77.12 89 THR A C 1
ATOM 682 O O . THR A 1 89 ? 2.377 2.802 0.651 1.00 77.12 89 THR A O 1
ATOM 685 N N . PHE A 1 90 ? 2.333 1.366 2.376 1.00 82.56 90 PHE A N 1
ATOM 686 C CA . PHE A 1 90 ? 3.669 0.811 2.131 1.00 82.56 90 PHE A CA 1
ATOM 687 C C . PHE A 1 90 ? 3.722 0.084 0.786 1.00 82.56 90 PHE A C 1
ATOM 689 O O . PHE A 1 90 ? 4.627 0.347 -0.002 1.00 82.56 90 PHE A O 1
ATOM 696 N N . CYS A 1 91 ? 2.719 -0.743 0.494 1.00 81.00 91 CYS A N 1
ATOM 697 C CA . CYS A 1 91 ? 2.632 -1.477 -0.763 1.00 81.00 91 CYS A CA 1
ATOM 698 C C . CYS A 1 91 ? 2.452 -0.537 -1.957 1.00 81.00 91 CYS A C 1
ATOM 700 O O . CYS A 1 91 ? 3.195 -0.665 -2.924 1.00 81.00 91 CYS A O 1
ATOM 702 N N . THR A 1 92 ? 1.558 0.455 -1.877 1.00 74.81 92 THR A N 1
ATOM 703 C CA . THR A 1 92 ? 1.375 1.457 -2.942 1.00 74.81 92 THR A CA 1
ATOM 704 C C . THR A 1 92 ? 2.664 2.228 -3.221 1.00 74.81 92 THR A C 1
ATOM 706 O O . THR A 1 92 ? 3.032 2.415 -4.376 1.00 74.81 92 THR A O 1
ATOM 709 N N . ASN A 1 93 ? 3.394 2.627 -2.175 1.00 75.75 93 ASN A N 1
ATOM 710 C CA . ASN A 1 93 ? 4.670 3.325 -2.336 1.00 75.75 93 ASN A CA 1
ATOM 711 C C . ASN A 1 93 ? 5.751 2.422 -2.948 1.00 75.75 93 ASN A C 1
ATOM 713 O O . ASN A 1 93 ? 6.515 2.871 -3.795 1.00 75.75 93 ASN A O 1
ATOM 717 N N . PHE A 1 94 ? 5.812 1.152 -2.539 1.00 80.06 94 PHE A N 1
ATOM 718 C CA . PHE A 1 94 ? 6.766 0.191 -3.090 1.00 80.06 94 PHE A CA 1
ATOM 719 C C . PHE A 1 94 ? 6.476 -0.108 -4.566 1.00 80.06 94 PHE A C 1
ATOM 721 O O . PHE A 1 94 ? 7.388 -0.110 -5.385 1.00 80.06 94 PHE A O 1
ATOM 728 N N . ILE A 1 95 ? 5.203 -0.310 -4.913 1.00 73.44 95 ILE A N 1
ATOM 729 C CA . ILE A 1 95 ? 4.752 -0.524 -6.292 1.00 73.44 95 ILE A CA 1
ATOM 730 C C . ILE A 1 95 ? 5.056 0.708 -7.146 1.00 73.44 95 ILE A C 1
ATOM 732 O O . ILE A 1 95 ? 5.590 0.558 -8.238 1.00 73.44 95 ILE A O 1
ATOM 736 N N . SER A 1 96 ? 4.800 1.914 -6.632 1.00 67.88 96 SER A N 1
ATOM 737 C CA . SER A 1 96 ? 5.151 3.155 -7.328 1.00 67.88 96 SER A CA 1
ATOM 738 C C . SER A 1 96 ? 6.662 3.261 -7.565 1.00 67.88 96 SER A C 1
ATOM 740 O O . SER A 1 96 ? 7.071 3.507 -8.691 1.00 67.88 96 SER A O 1
ATOM 742 N N . LEU A 1 97 ? 7.500 2.982 -6.562 1.00 72.56 97 LEU A N 1
ATOM 743 C CA . LEU A 1 97 ? 8.962 2.985 -6.714 1.00 72.56 97 LEU A CA 1
ATOM 744 C C . LEU A 1 97 ? 9.464 1.957 -7.733 1.00 72.56 97 LEU A C 1
ATOM 746 O O . LEU A 1 97 ? 10.352 2.266 -8.516 1.00 72.56 97 LEU A O 1
ATOM 750 N N . TYR A 1 98 ? 8.901 0.750 -7.728 1.00 69.62 98 TYR A N 1
ATOM 751 C CA . TYR A 1 98 ? 9.355 -0.330 -8.604 1.00 69.62 98 TYR A CA 1
ATOM 752 C C . TYR A 1 98 ? 8.875 -0.162 -10.052 1.00 69.62 98 TYR A C 1
ATOM 754 O O . TYR A 1 98 ? 9.560 -0.568 -10.985 1.00 69.62 98 TYR A O 1
ATOM 762 N N . HIS A 1 99 ? 7.692 0.423 -10.253 1.00 67.19 99 HIS A N 1
ATOM 763 C CA . HIS A 1 99 ? 7.106 0.594 -11.583 1.00 67.19 99 HIS A CA 1
ATOM 764 C C . HIS A 1 99 ? 7.537 1.907 -12.271 1.00 67.19 99 HIS A C 1
ATOM 766 O O . HIS A 1 99 ? 7.465 1.992 -13.496 1.00 67.19 99 HIS A O 1
ATOM 772 N N . PHE A 1 100 ? 8.010 2.911 -11.514 1.00 62.84 100 PHE A N 1
ATOM 773 C CA . PHE A 1 100 ? 8.443 4.228 -12.021 1.00 62.84 100 PHE A CA 1
ATOM 774 C C . PHE A 1 100 ? 9.964 4.452 -12.010 1.00 62.84 100 PHE A C 1
ATOM 776 O O . PHE A 1 100 ? 10.421 5.592 -11.915 1.00 62.84 100 PHE A O 1
ATOM 783 N N . ASP A 1 101 ? 10.754 3.390 -12.151 1.00 55.78 101 ASP A N 1
ATOM 784 C CA . ASP A 1 101 ? 12.222 3.412 -12.067 1.00 55.78 101 ASP A CA 1
ATOM 785 C C . ASP A 1 101 ? 12.942 4.177 -13.204 1.00 55.78 101 ASP A C 1
ATOM 787 O O . ASP A 1 101 ? 14.045 3.801 -13.567 1.00 55.78 101 ASP A O 1
ATOM 791 N N . ASN A 1 102 ? 12.362 5.219 -13.826 1.00 47.03 102 ASN A N 1
ATOM 792 C CA . ASN A 1 102 ? 13.043 5.895 -14.941 1.00 47.03 102 ASN A CA 1
ATOM 793 C C . ASN A 1 102 ? 12.861 7.405 -15.171 1.00 47.03 102 ASN A C 1
ATOM 795 O O . ASN A 1 102 ? 13.476 7.863 -16.123 1.00 47.03 102 ASN A O 1
ATOM 799 N N . ASP A 1 103 ? 12.135 8.224 -14.381 1.00 48.06 103 ASP A N 1
ATOM 800 C CA . ASP A 1 103 ? 12.267 9.690 -14.638 1.00 48.06 103 ASP A CA 1
ATOM 801 C C . ASP A 1 103 ? 11.777 10.718 -13.598 1.00 48.06 103 ASP A C 1
ATOM 803 O O . ASP A 1 103 ? 11.822 11.922 -13.847 1.00 48.06 103 ASP A O 1
ATOM 807 N N . ILE A 1 104 ? 11.279 10.323 -12.422 1.00 51.25 104 ILE A N 1
ATOM 808 C CA . ILE A 1 104 ? 10.628 11.292 -11.513 1.00 51.25 104 ILE A CA 1
ATOM 809 C C . ILE A 1 104 ? 11.328 11.324 -10.157 1.00 51.25 104 ILE A C 1
ATOM 811 O O . ILE A 1 104 ? 10.733 11.130 -9.102 1.00 51.25 104 ILE A O 1
ATOM 815 N N . GLN A 1 105 ? 12.621 11.642 -10.173 1.00 48.72 105 GLN A N 1
ATOM 816 C CA . GLN A 1 105 ? 13.373 11.944 -8.951 1.00 48.72 105 GLN A CA 1
ATOM 817 C C . GLN A 1 105 ? 12.949 13.288 -8.305 1.00 48.72 105 GLN A C 1
ATOM 819 O O . GLN A 1 105 ? 13.396 13.603 -7.209 1.00 48.72 105 GLN A O 1
ATOM 824 N N . ASN A 1 106 ? 12.044 14.062 -8.930 1.00 49.94 106 ASN A N 1
ATOM 825 C CA . ASN A 1 106 ? 11.666 15.421 -8.498 1.00 49.94 106 ASN A CA 1
ATOM 826 C C . ASN A 1 106 ? 10.147 15.683 -8.394 1.00 49.94 106 ASN A C 1
ATOM 828 O O . ASN A 1 106 ? 9.702 16.830 -8.424 1.00 49.94 106 ASN A O 1
ATOM 832 N N . GLY A 1 107 ? 9.313 14.647 -8.290 1.00 54.53 107 GLY A N 1
ATOM 833 C CA . GLY A 1 107 ? 7.860 14.831 -8.263 1.00 54.53 107 GLY A CA 1
ATOM 834 C C . GLY A 1 107 ? 7.327 15.343 -6.908 1.00 54.53 107 GLY A C 1
ATOM 835 O O . GLY A 1 107 ? 7.568 14.688 -5.892 1.00 54.53 107 GLY A O 1
ATOM 836 N N . PRO A 1 108 ? 6.488 16.403 -6.855 1.00 57.66 108 PRO A N 1
ATOM 837 C CA . PRO A 1 108 ? 5.778 16.837 -5.635 1.00 57.66 108 PRO A CA 1
ATOM 838 C C . PRO A 1 108 ? 4.805 15.777 -5.069 1.00 57.66 108 PRO A C 1
ATOM 840 O O . PRO A 1 108 ? 4.245 15.936 -3.985 1.00 57.66 108 PRO A O 1
ATOM 843 N N . PHE A 1 109 ? 4.611 14.671 -5.786 1.00 55.25 109 PHE A N 1
ATOM 844 C CA . PHE A 1 109 ? 3.632 13.630 -5.495 1.00 55.25 109 PHE A CA 1
ATOM 845 C C . PHE A 1 109 ? 4.034 12.699 -4.344 1.00 55.25 109 PHE A C 1
ATOM 847 O O . PHE A 1 109 ? 3.197 12.404 -3.491 1.00 55.25 109 PHE A O 1
ATOM 854 N N . ALA A 1 110 ? 5.310 12.311 -4.233 1.00 55.94 110 ALA A N 1
ATOM 855 C CA . ALA A 1 110 ? 5.794 11.569 -3.060 1.00 55.94 110 ALA A CA 1
ATOM 856 C C . ALA A 1 110 ? 5.684 12.422 -1.778 1.00 55.94 110 ALA A C 1
ATOM 858 O O . ALA A 1 110 ? 5.368 11.930 -0.689 1.00 55.94 110 ALA A O 1
ATOM 859 N N . PHE A 1 111 ? 5.862 13.738 -1.926 1.00 57.97 111 PHE A N 1
ATOM 860 C CA . PHE A 1 111 ? 5.658 14.714 -0.861 1.00 57.97 111 PHE A CA 1
ATOM 861 C C . PHE A 1 111 ? 4.184 14.803 -0.438 1.00 57.97 111 PHE A C 1
ATOM 863 O O . PHE A 1 111 ? 3.891 14.754 0.753 1.00 57.97 111 PHE A O 1
ATOM 870 N N . ALA A 1 112 ? 3.244 14.839 -1.385 1.00 58.41 112 ALA A N 1
ATOM 871 C CA . ALA A 1 112 ? 1.812 14.847 -1.081 1.00 58.41 112 ALA A CA 1
ATOM 872 C C . ALA A 1 112 ? 1.363 13.579 -0.329 1.00 58.41 112 ALA A C 1
ATOM 874 O O . ALA A 1 112 ? 0.683 13.676 0.694 1.00 58.41 112 ALA A O 1
ATOM 875 N N . VAL A 1 113 ? 1.812 12.397 -0.769 1.00 62.53 113 VAL A N 1
ATOM 876 C CA . VAL A 1 113 ? 1.487 11.115 -0.114 1.00 62.53 113 VAL A CA 1
ATOM 877 C C . VAL A 1 113 ? 2.098 11.027 1.291 1.00 62.53 113 VAL A C 1
ATOM 879 O O . VAL A 1 113 ? 1.461 10.527 2.220 1.00 62.53 113 VAL A O 1
ATOM 882 N N . SER A 1 114 ? 3.317 11.538 1.493 1.00 62.81 114 SER A N 1
ATOM 883 C CA . SER A 1 114 ? 3.941 11.566 2.826 1.00 62.81 114 SER A CA 1
ATOM 884 C C . SER A 1 114 ? 3.289 12.578 3.779 1.00 62.81 114 SER A C 1
ATOM 886 O O . SER A 1 114 ? 3.122 12.271 4.962 1.00 62.81 114 SER A O 1
ATOM 888 N N . ILE A 1 115 ? 2.846 13.739 3.284 1.00 65.31 115 ILE A N 1
ATOM 889 C CA . ILE A 1 115 ? 2.087 14.722 4.072 1.00 65.31 115 ILE A CA 1
ATOM 890 C C . ILE A 1 115 ? 0.754 14.126 4.534 1.00 65.31 115 ILE A C 1
ATOM 892 O O . ILE A 1 115 ? 0.416 14.247 5.714 1.00 65.31 115 ILE A O 1
ATOM 896 N N . ASP A 1 116 ? 0.040 13.418 3.658 1.00 59.44 116 ASP A N 1
ATOM 897 C CA . ASP A 1 116 ? -1.236 12.779 3.999 1.00 59.44 116 ASP A CA 1
ATOM 898 C C . ASP A 1 116 ? -1.073 11.729 5.120 1.00 59.44 116 ASP A C 1
ATOM 900 O O . ASP A 1 116 ? -1.888 11.640 6.048 1.00 59.44 116 ASP A O 1
ATOM 904 N N . ARG A 1 117 ? 0.070 11.021 5.138 1.00 62.97 117 ARG A N 1
ATOM 905 C CA . ARG A 1 117 ? 0.452 10.122 6.244 1.00 62.97 117 ARG A CA 1
ATOM 906 C C . ARG A 1 117 ? 0.719 10.861 7.557 1.00 62.97 117 ARG A C 1
ATOM 908 O O . ARG A 1 117 ? 0.269 10.405 8.609 1.00 62.97 117 ARG A O 1
ATOM 915 N N . VAL A 1 118 ? 1.439 11.985 7.529 1.00 63.84 118 VAL A N 1
ATOM 916 C CA . VAL A 1 118 ? 1.724 12.790 8.737 1.00 63.84 118 VAL A CA 1
ATOM 917 C C . VAL A 1 118 ? 0.435 13.378 9.311 1.00 63.84 118 VAL A C 1
ATOM 919 O O . VAL A 1 118 ? 0.241 13.395 10.532 1.00 63.84 118 VAL A O 1
ATOM 922 N N . ILE A 1 119 ? -0.467 13.812 8.432 1.00 68.19 119 ILE A N 1
ATOM 923 C CA . ILE A 1 119 ? -1.793 14.314 8.783 1.00 68.19 119 ILE A CA 1
ATOM 924 C C . ILE A 1 119 ? -2.609 13.195 9.438 1.00 68.19 119 ILE A C 1
ATOM 926 O O . ILE A 1 119 ? -3.030 13.352 10.587 1.00 68.19 119 ILE A O 1
ATOM 930 N N . SER A 1 120 ? -2.740 12.035 8.795 1.00 59.53 120 SER A N 1
ATOM 931 C CA . SER A 1 120 ? -3.471 10.890 9.356 1.00 59.53 120 SER A CA 1
ATOM 932 C C . SER A 1 120 ? -2.913 10.427 10.706 1.00 59.53 120 SER A C 1
ATOM 934 O O . SER A 1 120 ? -3.681 10.162 11.632 1.00 59.53 120 SER A O 1
ATOM 936 N N . ALA A 1 121 ? -1.588 10.423 10.883 1.00 62.34 121 ALA A N 1
ATOM 937 C CA . ALA A 1 121 ? -0.955 10.078 12.158 1.00 62.34 121 ALA A CA 1
ATOM 938 C C . ALA A 1 121 ? -1.265 11.094 13.277 1.00 62.34 121 ALA A C 1
ATOM 940 O O . ALA A 1 121 ? -1.484 10.708 14.432 1.00 62.34 121 ALA A O 1
ATOM 941 N N . LYS A 1 122 ? -1.322 12.394 12.956 1.00 68.00 122 LYS A N 1
ATOM 942 C CA . LYS A 1 122 ? -1.743 13.432 13.913 1.00 68.00 122 LYS A CA 1
ATOM 943 C C . LYS A 1 122 ? -3.224 13.308 14.268 1.00 68.00 122 LYS A C 1
ATOM 945 O O . LYS A 1 122 ? -3.559 13.356 15.453 1.00 68.00 122 LYS A O 1
ATOM 950 N N . TYR A 1 123 ? -4.091 13.096 13.280 1.00 63.91 123 TYR A N 1
ATOM 951 C CA . TYR A 1 123 ? -5.528 12.921 13.506 1.00 63.91 123 TYR A CA 1
ATOM 952 C C . TYR A 1 123 ? -5.840 11.665 14.325 1.00 63.91 123 TYR A C 1
ATOM 954 O O . TYR A 1 123 ? -6.725 11.700 15.178 1.00 63.91 123 TYR A O 1
ATOM 962 N N . LEU A 1 124 ? -5.057 10.594 14.172 1.00 59.84 124 LEU A N 1
ATOM 963 C CA . LEU A 1 124 ? -5.178 9.395 15.001 1.00 59.84 124 LEU A CA 1
ATOM 964 C C . LEU A 1 124 ? -4.873 9.675 16.486 1.00 59.84 124 LEU A C 1
ATOM 966 O O . LEU A 1 124 ? -5.579 9.190 17.372 1.00 59.84 124 LEU A O 1
ATOM 970 N N . ARG A 1 125 ? -3.856 10.499 16.780 1.00 62.88 125 ARG A N 1
ATOM 971 C CA . ARG A 1 125 ? -3.551 10.923 18.161 1.00 62.88 125 ARG A CA 1
ATOM 972 C C . ARG A 1 125 ? -4.648 11.811 18.750 1.00 62.88 125 ARG A C 1
ATOM 974 O O . ARG A 1 125 ? -4.936 11.694 19.938 1.00 62.88 125 ARG A O 1
ATOM 981 N N . LEU A 1 126 ? -5.275 12.651 17.929 1.00 62.84 126 LEU A N 1
ATOM 982 C CA . LEU A 1 126 ? -6.419 13.486 18.316 1.00 62.84 126 LEU A CA 1
ATOM 983 C C . LEU A 1 126 ? -7.698 12.664 18.538 1.00 62.84 126 LEU A C 1
ATOM 985 O O . LEU A 1 126 ? -8.456 12.950 19.459 1.00 62.84 126 LEU A O 1
ATOM 989 N N . ALA A 1 127 ? -7.912 11.589 17.778 1.00 57.44 127 ALA A N 1
ATOM 990 C CA . ALA A 1 127 ? -9.047 10.689 17.988 1.00 57.44 127 ALA A CA 1
ATOM 991 C C . ALA A 1 127 ? -9.011 10.006 19.370 1.00 57.44 127 ALA A C 1
ATOM 993 O O . ALA A 1 127 ? -10.060 9.657 19.912 1.00 57.44 127 ALA A O 1
ATOM 994 N N . LYS A 1 128 ? -7.822 9.868 19.977 1.00 58.75 128 LYS A N 1
ATOM 995 C CA . LYS A 1 128 ? -7.639 9.279 21.312 1.00 58.75 128 LYS A CA 1
ATOM 996 C C . LYS A 1 128 ? -8.231 10.133 22.442 1.00 58.75 128 LYS A C 1
ATOM 998 O O . LYS A 1 128 ? -8.599 9.579 23.474 1.00 58.75 128 LYS A O 1
ATOM 1003 N N . THR A 1 129 ? -8.343 11.453 22.273 1.00 63.75 129 THR A N 1
ATOM 1004 C CA . THR A 1 129 ? -8.930 12.343 23.295 1.00 63.75 129 THR A CA 1
ATOM 1005 C C . THR A 1 129 ? -10.447 12.493 23.159 1.00 63.75 129 THR A C 1
ATOM 1007 O O . THR A 1 129 ? -11.105 12.976 24.081 1.00 63.75 129 THR A O 1
ATOM 1010 N N . TRP A 1 130 ? -11.043 12.036 22.054 1.00 54.00 130 TRP A N 1
ATOM 1011 C CA . TRP A 1 130 ? -12.485 12.128 21.826 1.00 54.00 130 TRP A CA 1
ATOM 1012 C C . TRP A 1 130 ? -13.206 10.906 22.415 1.00 54.00 130 TRP A C 1
ATOM 1014 O O . TRP A 1 130 ? -13.446 9.897 21.760 1.00 54.00 130 TRP A O 1
ATOM 1024 N N . SER A 1 131 ? -13.576 11.034 23.692 1.00 49.25 131 SER A N 1
ATOM 1025 C CA . SER A 1 131 ? -14.122 10.007 24.606 1.00 49.25 131 SER A CA 1
ATOM 1026 C C . SER A 1 131 ? -15.458 9.334 24.196 1.00 49.25 131 SER A C 1
ATOM 1028 O O . SER A 1 131 ? -16.021 8.540 24.949 1.00 49.25 131 SER A O 1
ATOM 1030 N N . LYS A 1 132 ? -16.009 9.592 23.000 1.00 75.56 132 LYS A N 1
ATOM 1031 C CA . LYS A 1 132 ? -17.262 8.950 22.554 1.00 75.56 132 LYS A CA 1
ATOM 1032 C C . LYS A 1 132 ? -16.971 7.841 21.532 1.00 75.56 132 LYS A C 1
ATOM 1034 O O . LYS A 1 132 ? -16.701 8.152 20.369 1.00 75.56 132 LYS A O 1
ATOM 1039 N N . PRO A 1 133 ? -17.108 6.550 21.905 1.00 61.78 133 PRO A N 1
ATOM 1040 C CA . PRO A 1 133 ? -16.703 5.418 21.062 1.00 61.78 133 PRO A CA 1
ATOM 1041 C C . PRO A 1 133 ? -17.443 5.370 19.719 1.00 61.78 133 PRO A C 1
ATOM 1043 O O . PRO A 1 133 ? -16.884 4.940 18.718 1.00 61.78 133 PRO A O 1
ATOM 1046 N N . ARG A 1 134 ? -18.679 5.884 19.658 1.00 73.62 134 ARG A N 1
ATOM 1047 C CA . ARG A 1 134 ? -19.461 5.943 18.412 1.00 73.62 134 ARG A CA 1
ATOM 1048 C C . ARG A 1 134 ? -18.890 6.927 17.387 1.00 73.62 134 ARG A C 1
ATOM 1050 O O . ARG A 1 134 ? -18.921 6.637 16.198 1.00 73.62 134 ARG A O 1
ATOM 1057 N N . HIS A 1 135 ? -18.366 8.068 17.835 1.00 71.62 135 HIS A N 1
ATOM 1058 C CA . HIS A 1 135 ? -17.782 9.059 16.929 1.00 71.62 135 HIS A CA 1
ATOM 1059 C C . HIS A 1 135 ? -16.368 8.684 16.511 1.00 71.62 135 HIS A C 1
ATOM 1061 O O . HIS A 1 135 ? -16.025 8.881 15.353 1.00 71.62 135 HIS A O 1
ATOM 1067 N N . SER A 1 136 ? -15.583 8.085 17.409 1.00 63.91 136 SER A N 1
ATOM 1068 C CA . SER A 1 136 ? -14.234 7.616 17.078 1.00 63.91 136 SER A CA 1
ATOM 1069 C C . SER A 1 136 ? -14.260 6.601 15.929 1.00 63.91 136 SER A C 1
ATOM 1071 O O . SER A 1 136 ? -13.574 6.803 14.934 1.00 63.91 136 SER A O 1
ATOM 1073 N N . VAL A 1 137 ? -15.144 5.597 15.992 1.00 67.12 137 VAL A N 1
ATOM 1074 C CA . VAL A 1 137 ? -15.287 4.594 14.920 1.00 67.12 137 VAL A CA 1
ATOM 1075 C C . VAL A 1 137 ? -15.684 5.233 13.588 1.00 67.12 137 VAL A C 1
ATOM 1077 O O . VAL A 1 137 ? -15.123 4.883 12.554 1.00 67.12 137 VAL A O 1
ATOM 1080 N N . LEU A 1 138 ? -16.622 6.187 13.601 1.00 74.88 138 LEU A N 1
ATOM 1081 C CA . LEU A 1 138 ? -17.065 6.863 12.382 1.00 74.88 138 LEU A CA 1
ATOM 1082 C C . LEU A 1 138 ? -15.949 7.718 11.772 1.00 74.88 138 LEU A C 1
ATOM 1084 O O . LEU A 1 138 ? -15.738 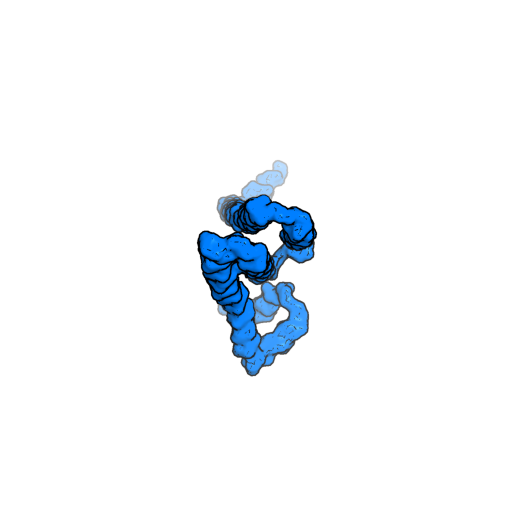7.659 10.567 1.00 74.88 138 LEU A O 1
ATOM 1088 N N . VAL A 1 139 ? -15.202 8.461 12.594 1.00 71.69 139 VAL A N 1
ATOM 1089 C CA . VAL A 1 139 ? -14.067 9.278 12.137 1.00 71.69 139 VAL A CA 1
ATOM 1090 C C . VAL A 1 139 ? -12.949 8.396 11.580 1.00 71.69 139 VAL A C 1
ATOM 1092 O O . VAL A 1 139 ? -12.409 8.711 10.526 1.00 71.69 139 VAL A O 1
ATOM 1095 N N . THR A 1 140 ? -12.628 7.272 12.225 1.00 66.62 140 THR A N 1
ATOM 1096 C CA . THR A 1 140 ? -11.608 6.336 11.726 1.00 66.62 140 THR A CA 1
ATOM 1097 C C . THR A 1 140 ? -12.029 5.682 10.411 1.00 66.62 140 THR A C 1
ATOM 1099 O O . THR A 1 140 ? -11.211 5.577 9.500 1.00 66.62 140 THR A O 1
ATOM 1102 N N . LEU A 1 141 ? -13.299 5.291 10.277 1.00 70.69 141 LEU A N 1
ATOM 1103 C CA . LEU A 1 141 ? -13.833 4.736 9.031 1.00 70.69 141 LEU A CA 1
ATOM 1104 C C . LEU A 1 141 ? -13.793 5.777 7.907 1.00 70.69 141 LEU A C 1
ATOM 1106 O O . LEU A 1 141 ? -13.351 5.471 6.804 1.00 70.69 141 LEU A O 1
ATOM 1110 N N . LEU A 1 142 ? -14.195 7.015 8.198 1.00 74.88 142 LEU A N 1
ATOM 1111 C CA . LEU A 1 142 ? -14.212 8.107 7.227 1.00 74.88 142 LEU A CA 1
ATOM 1112 C C . LEU A 1 142 ? -12.795 8.509 6.798 1.00 74.88 142 LEU A C 1
ATOM 1114 O O . LEU A 1 142 ? -12.564 8.727 5.614 1.00 74.88 142 LEU A O 1
ATOM 1118 N N . LEU A 1 143 ? -11.835 8.521 7.728 1.00 67.44 143 LEU A N 1
ATOM 1119 C CA . LEU A 1 143 ? -10.421 8.747 7.428 1.00 67.44 143 LEU A CA 1
ATOM 1120 C C . LEU A 1 143 ? -9.849 7.619 6.558 1.00 67.44 143 LEU A C 1
ATOM 1122 O O . LEU A 1 143 ? -9.198 7.896 5.556 1.00 67.44 143 LEU A O 1
ATOM 1126 N N . GLY A 1 144 ? -10.138 6.357 6.894 1.00 68.50 144 GLY A N 1
ATOM 1127 C CA . GLY A 1 144 ? -9.724 5.202 6.093 1.00 68.50 144 GLY A CA 1
ATOM 1128 C C . GLY A 1 144 ? -10.319 5.217 4.682 1.00 68.50 144 GLY A C 1
ATOM 1129 O O . GLY A 1 144 ? -9.623 4.921 3.715 1.00 68.50 144 GLY A O 1
ATOM 1130 N N . LEU A 1 145 ? -11.581 5.629 4.548 1.00 72.38 145 LEU A N 1
ATOM 1131 C CA . LEU A 1 145 ? -12.248 5.791 3.258 1.00 72.38 145 LEU A CA 1
ATOM 1132 C C . LEU A 1 145 ? -11.644 6.946 2.448 1.00 72.38 145 LEU A C 1
ATOM 1134 O O . LEU A 1 145 ? -11.415 6.783 1.253 1.00 72.38 145 LEU A O 1
ATOM 1138 N N . LEU A 1 146 ? -11.316 8.073 3.087 1.00 74.12 146 LEU A N 1
ATOM 1139 C CA . LEU A 1 146 ? -10.647 9.203 2.438 1.00 74.12 146 LEU A CA 1
ATOM 1140 C C . LEU A 1 146 ? -9.255 8.806 1.919 1.00 74.12 146 LEU A C 1
ATOM 1142 O O . LEU A 1 146 ? -8.957 9.036 0.751 1.00 74.12 146 LEU A O 1
ATOM 1146 N N . LEU A 1 147 ? -8.450 8.137 2.752 1.00 64.06 147 LEU A N 1
ATOM 1147 C CA . LEU A 1 147 ? -7.157 7.551 2.373 1.00 64.06 147 LEU A CA 1
ATOM 1148 C C . LEU A 1 147 ? -7.308 6.545 1.226 1.00 64.06 147 LEU A C 1
ATOM 1150 O O . LEU A 1 147 ? -6.487 6.518 0.310 1.00 64.06 147 LEU A O 1
ATOM 1154 N N . GLY A 1 148 ? -8.356 5.721 1.253 1.00 67.69 148 GLY A N 1
ATOM 1155 C CA . GLY A 1 148 ? -8.673 4.785 0.176 1.00 67.69 148 GLY A CA 1
ATOM 1156 C C . GLY A 1 148 ? -8.989 5.500 -1.138 1.00 67.69 148 GLY A C 1
ATOM 1157 O O . GLY A 1 148 ? -8.472 5.111 -2.184 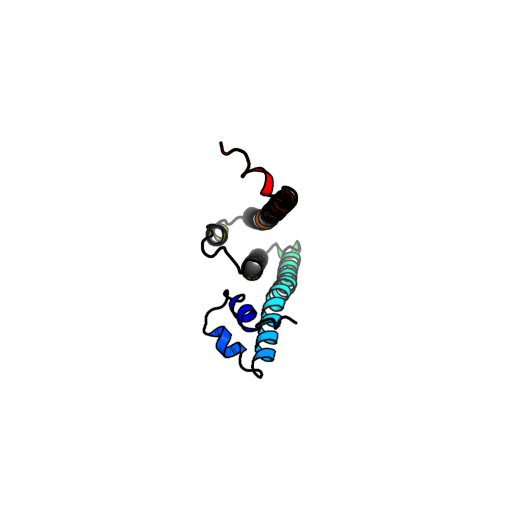1.00 67.69 148 GLY A O 1
ATOM 1158 N N . ILE A 1 149 ? -9.778 6.576 -1.092 1.00 74.12 149 ILE A N 1
ATOM 1159 C CA . ILE A 1 149 ? -10.118 7.393 -2.265 1.00 74.12 149 ILE A CA 1
ATOM 1160 C C . ILE A 1 149 ? -8.884 8.121 -2.802 1.00 74.12 149 ILE A C 1
ATOM 1162 O O . ILE A 1 149 ? -8.650 8.082 -4.005 1.00 74.12 149 ILE A O 1
ATOM 1166 N N . LEU A 1 150 ? -8.072 8.735 -1.939 1.00 65.81 150 LEU A N 1
ATOM 1167 C CA . LEU A 1 150 ? -6.825 9.408 -2.323 1.00 65.81 150 LEU A CA 1
ATOM 1168 C C . LEU A 1 150 ? -5.841 8.435 -2.987 1.00 65.81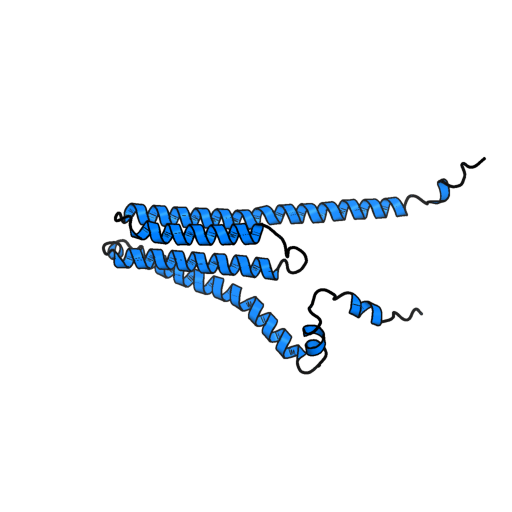 150 LEU A C 1
ATOM 1170 O O . LEU A 1 150 ? -5.281 8.747 -4.038 1.00 65.81 150 LEU A O 1
ATOM 1174 N N . ASN A 1 151 ? -5.695 7.224 -2.441 1.00 64.25 151 ASN A N 1
ATOM 1175 C CA . ASN A 1 151 ? -4.882 6.177 -3.065 1.00 64.25 151 ASN A CA 1
ATOM 1176 C C . ASN A 1 151 ? -5.503 5.650 -4.374 1.00 64.25 151 ASN A C 1
ATOM 1178 O O . ASN A 1 151 ? -4.779 5.352 -5.317 1.00 64.25 151 ASN A O 1
ATOM 1182 N N . SER A 1 152 ? -6.832 5.569 -4.480 1.00 60.66 152 SER A N 1
ATOM 1183 C CA . SER A 1 152 ? -7.510 5.150 -5.721 1.00 60.66 152 SER A CA 1
ATOM 1184 C C . SER A 1 152 ? -7.425 6.216 -6.814 1.00 60.66 152 SER A C 1
ATOM 1186 O O . SER A 1 152 ? -7.341 5.896 -7.999 1.00 60.66 152 SER A O 1
ATOM 1188 N N . HIS A 1 153 ? -7.410 7.492 -6.425 1.00 72.75 153 HIS A N 1
ATOM 1189 C CA . HIS A 1 153 ? -7.212 8.614 -7.331 1.00 72.75 153 HIS A CA 1
ATOM 1190 C C . HIS A 1 153 ? -5.846 8.528 -8.022 1.00 72.75 153 HIS A C 1
ATOM 1192 O O . HIS A 1 153 ? -5.761 8.817 -9.211 1.00 72.75 153 HIS A O 1
ATOM 1198 N N . PHE A 1 154 ? -4.803 8.067 -7.321 1.00 60.28 154 PHE A N 1
ATOM 1199 C CA . PHE A 1 154 ? -3.496 7.787 -7.925 1.00 60.28 154 PHE A CA 1
ATOM 1200 C C . PHE A 1 154 ? -3.616 6.778 -9.079 1.00 60.28 154 PHE A C 1
ATOM 1202 O O . PHE A 1 154 ? -3.184 7.062 -10.193 1.00 60.28 154 PHE A O 1
ATOM 1209 N N . PHE A 1 155 ? -4.332 5.673 -8.854 1.00 59.09 155 PHE A N 1
ATOM 1210 C CA . PHE A 1 155 ? -4.557 4.632 -9.864 1.00 59.09 155 PHE A CA 1
ATOM 1211 C C . PHE A 1 155 ? -5.378 5.126 -11.072 1.00 59.09 155 PHE A C 1
ATOM 1213 O O . PHE A 1 155 ? -5.147 4.733 -12.216 1.00 59.09 155 PHE A O 1
ATOM 1220 N N . LEU A 1 156 ? -6.348 6.013 -10.832 1.00 66.88 156 LEU A N 1
ATOM 1221 C CA . LEU A 1 156 ? -7.165 6.626 -11.884 1.00 66.88 156 LEU A CA 1
ATOM 1222 C C . LEU A 1 156 ? -6.395 7.674 -12.696 1.00 66.88 156 LEU A C 1
ATOM 1224 O O . LEU A 1 156 ? -6.584 7.761 -13.910 1.00 66.88 156 LEU A O 1
ATOM 1228 N N . TYR A 1 157 ? -5.532 8.456 -12.048 1.00 67.81 157 TYR A N 1
ATOM 1229 C CA . TYR A 1 157 ? -4.731 9.480 -12.715 1.00 67.81 157 TYR A CA 1
ATOM 1230 C C . TYR A 1 157 ? -3.654 8.853 -13.615 1.00 67.81 157 TYR A C 1
ATOM 1232 O O . TYR A 1 157 ? -3.410 9.335 -14.721 1.00 67.81 157 TYR A O 1
ATOM 1240 N N . GLU A 1 158 ? -3.083 7.725 -13.190 1.00 59.78 158 GLU A N 1
ATOM 1241 C CA . GLU A 1 158 ? -2.059 6.976 -13.926 1.00 59.78 158 GLU A CA 1
ATOM 1242 C C . GLU A 1 158 ? -2.571 6.372 -15.248 1.00 59.78 158 GLU A C 1
ATOM 1244 O O . GLU A 1 158 ? -1.878 6.381 -16.266 1.00 59.78 158 GLU A O 1
ATOM 1249 N N . ASN A 1 159 ? -3.840 5.957 -15.304 1.00 60.91 159 ASN A N 1
ATOM 1250 C CA . ASN A 1 159 ? -4.448 5.496 -16.559 1.00 60.91 159 ASN A CA 1
ATOM 1251 C C . ASN A 1 159 ? -4.554 6.601 -17.624 1.00 60.91 159 ASN A C 1
ATOM 1253 O O . ASN A 1 159 ? -4.578 6.317 -18.825 1.00 60.91 159 ASN A O 1
ATOM 1257 N N . ASN A 1 160 ? -4.622 7.865 -17.205 1.00 68.62 160 ASN A N 1
ATOM 1258 C CA . ASN A 1 160 ? -4.745 8.989 -18.127 1.00 68.62 160 ASN A CA 1
ATOM 1259 C C . ASN A 1 160 ? -3.383 9.444 -18.667 1.00 68.62 160 ASN A C 1
ATOM 1261 O O . ASN A 1 160 ? -3.301 9.809 -19.842 1.00 68.62 160 ASN A O 1
ATOM 1265 N N . SER A 1 161 ? -2.313 9.366 -17.867 1.00 67.56 161 SER A N 1
ATOM 1266 C CA . SER A 1 161 ? -0.952 9.666 -18.338 1.00 67.56 161 SER A CA 1
ATOM 1267 C C . SER A 1 161 ? -0.454 8.617 -19.337 1.00 67.56 161 SER A C 1
ATOM 1269 O O . SER A 1 161 ? 0.120 8.974 -20.367 1.00 67.56 161 SER A O 1
ATOM 1271 N N . LEU A 1 162 ? -0.758 7.336 -19.105 1.00 70.31 162 LEU A N 1
ATOM 1272 C CA . LEU A 1 162 ? -0.411 6.255 -20.031 1.00 70.31 162 LEU A CA 1
ATOM 1273 C C . LEU A 1 162 ? -1.138 6.404 -21.379 1.00 70.31 162 LEU A C 1
ATOM 1275 O O . LEU A 1 162 ? -0.527 6.261 -22.440 1.00 70.31 162 LEU A O 1
ATOM 1279 N N . LYS A 1 163 ? -2.422 6.792 -21.361 1.00 72.75 163 LYS A N 1
ATOM 1280 C CA . LYS A 1 163 ? -3.161 7.140 -22.588 1.00 72.75 163 LYS A CA 1
ATOM 1281 C C . LYS A 1 163 ? -2.526 8.312 -23.337 1.00 72.75 163 LYS A C 1
ATOM 1283 O O . LYS A 1 163 ? -2.437 8.257 -24.562 1.00 72.75 163 LYS A O 1
ATOM 1288 N N . GLN A 1 164 ? -2.059 9.341 -22.628 1.00 79.38 164 GLN A N 1
ATOM 1289 C CA . GLN A 1 164 ? -1.365 10.468 -23.257 1.00 79.38 164 GLN A CA 1
ATOM 1290 C C . GLN A 1 164 ? -0.050 10.047 -23.921 1.00 79.38 164 GLN A C 1
ATOM 1292 O O . GLN A 1 164 ? 0.204 10.470 -25.047 1.00 79.38 164 GLN A O 1
ATOM 1297 N N . GLN A 1 165 ? 0.755 9.191 -23.284 1.00 78.06 165 GLN A N 1
ATOM 1298 C CA . GLN A 1 165 ? 2.001 8.699 -23.883 1.00 78.06 165 GLN A CA 1
ATOM 1299 C C . GLN A 1 165 ? 1.754 7.868 -25.146 1.00 78.06 165 GLN A C 1
ATOM 1301 O O . GLN A 1 165 ? 2.390 8.117 -26.171 1.00 78.06 165 GLN A O 1
ATOM 1306 N N . ILE A 1 166 ? 0.793 6.937 -25.110 1.00 78.06 166 ILE A N 1
ATOM 1307 C CA . ILE A 1 166 ? 0.418 6.137 -26.289 1.00 78.06 166 ILE A CA 1
ATOM 1308 C C . ILE A 1 166 ? -0.039 7.051 -27.431 1.00 78.06 166 ILE A C 1
ATOM 1310 O O . ILE A 1 166 ? 0.343 6.860 -28.586 1.00 78.06 166 ILE A O 1
ATOM 1314 N N . GLN A 1 167 ? -0.826 8.080 -27.116 1.00 82.75 167 GLN A N 1
ATOM 1315 C CA . GLN A 1 167 ? -1.314 9.021 -28.117 1.00 82.75 167 GLN A CA 1
ATOM 1316 C C . GLN A 1 167 ? -0.185 9.878 -28.708 1.00 82.75 167 GLN A C 1
ATOM 1318 O O . GLN A 1 167 ? -0.163 10.101 -29.919 1.00 82.75 167 GLN A O 1
ATOM 1323 N N . GLN A 1 168 ? 0.785 10.310 -27.897 1.00 81.56 168 GLN A N 1
ATOM 1324 C CA . GLN A 1 168 ? 1.960 11.032 -28.392 1.00 81.56 168 GLN A CA 1
ATOM 1325 C C . GLN A 1 168 ? 2.846 10.154 -29.280 1.00 81.56 168 GLN A C 1
ATOM 1327 O O . GLN A 1 168 ? 3.236 10.595 -30.361 1.00 81.56 168 GLN A O 1
ATOM 1332 N N . GLN A 1 169 ? 3.086 8.897 -28.895 1.00 82.69 169 GLN A N 1
ATOM 1333 C CA . GLN A 1 169 ? 3.817 7.945 -29.737 1.00 82.69 169 GLN A CA 1
ATOM 1334 C C . GLN A 1 169 ? 3.124 7.727 -31.085 1.00 82.69 169 GLN A C 1
ATOM 1336 O O . GLN A 1 169 ? 3.790 7.687 -32.119 1.00 82.69 169 GLN A O 1
ATOM 1341 N N . PHE A 1 170 ? 1.791 7.646 -31.100 1.00 86.25 170 PHE A N 1
ATOM 1342 C CA . PHE A 1 170 ? 1.026 7.479 -32.336 1.00 86.25 170 PHE A CA 1
ATOM 1343 C C . PHE A 1 170 ? 1.158 8.691 -33.273 1.00 86.25 170 PHE A C 1
ATOM 1345 O O . PHE A 1 170 ? 1.378 8.530 -34.475 1.00 86.25 170 PHE A O 1
ATOM 1352 N N . ILE A 1 171 ? 1.083 9.910 -32.726 1.00 85.56 171 ILE A N 1
ATOM 1353 C CA . ILE A 1 171 ? 1.279 11.154 -33.491 1.00 85.56 171 ILE A CA 1
ATOM 1354 C C . ILE A 1 171 ? 2.695 11.208 -34.075 1.00 85.56 171 ILE A C 1
ATOM 1356 O O . ILE A 1 171 ? 2.874 11.568 -35.240 1.00 85.56 171 ILE A O 1
ATOM 1360 N N . GLN A 1 172 ? 3.696 10.820 -33.288 1.00 84.75 172 GLN A N 1
ATOM 1361 C CA . GLN A 1 172 ? 5.092 10.853 -33.707 1.00 84.75 172 GLN A CA 1
ATOM 1362 C C . GLN A 1 172 ? 5.368 9.830 -34.816 1.00 84.75 172 GLN A C 1
ATOM 1364 O O . GLN A 1 172 ? 5.944 10.200 -35.836 1.00 84.75 172 GLN A O 1
ATOM 1369 N N . ASN A 1 173 ? 4.848 8.603 -34.690 1.00 86.88 173 ASN A N 1
ATOM 1370 C CA . ASN A 1 173 ? 4.948 7.577 -35.733 1.00 86.88 173 ASN A CA 1
ATOM 1371 C C . ASN A 1 173 ? 4.313 8.024 -37.057 1.00 86.88 173 ASN A C 1
ATOM 1373 O O . ASN A 1 173 ? 4.905 7.833 -38.119 1.00 86.88 173 ASN A O 1
ATOM 1377 N N . ASN A 1 174 ? 3.136 8.655 -37.005 1.00 87.25 174 ASN A N 1
ATOM 1378 C CA . ASN A 1 174 ? 2.484 9.175 -38.209 1.00 87.25 174 ASN A CA 1
ATOM 1379 C C . ASN A 1 174 ? 3.295 10.294 -38.869 1.00 87.25 174 ASN A C 1
ATOM 1381 O O . ASN A 1 174 ? 3.363 10.347 -40.096 1.00 87.25 174 ASN A O 1
ATOM 1385 N N . ARG A 1 175 ? 3.944 11.161 -38.082 1.00 82.75 175 ARG A N 1
ATOM 1386 C CA . ARG A 1 175 ? 4.801 12.226 -38.618 1.00 82.75 175 ARG A CA 1
ATOM 1387 C C . ARG A 1 175 ? 6.026 11.651 -39.330 1.00 82.75 175 ARG A C 1
ATOM 1389 O O . ARG A 1 175 ? 6.303 12.037 -40.460 1.00 82.75 175 ARG A O 1
ATOM 1396 N N . THR A 1 176 ? 6.691 10.667 -38.723 1.00 80.50 176 THR A N 1
ATOM 1397 C CA . THR A 1 176 ? 7.839 9.983 -39.338 1.00 80.50 176 THR A CA 1
ATOM 1398 C C . THR A 1 176 ? 7.437 9.188 -40.582 1.00 80.50 176 THR A C 1
ATOM 1400 O O . THR A 1 176 ? 8.204 9.108 -41.536 1.00 80.50 176 THR A O 1
ATOM 1403 N N . ALA A 1 177 ? 6.236 8.602 -40.603 1.00 82.62 177 ALA A N 1
ATOM 1404 C CA . ALA A 1 177 ? 5.719 7.929 -41.791 1.00 82.62 177 ALA A CA 1
ATOM 1405 C C . ALA A 1 177 ? 5.454 8.928 -42.928 1.00 82.62 177 ALA A C 1
ATOM 1407 O O . ALA A 1 177 ? 5.869 8.680 -44.056 1.00 82.62 177 ALA A O 1
ATOM 1408 N N . LEU A 1 178 ? 4.832 10.075 -42.630 1.00 81.44 178 LEU A N 1
ATOM 1409 C CA . LEU A 1 178 ? 4.551 11.123 -43.615 1.00 81.44 178 LEU A CA 1
ATOM 1410 C C . LEU A 1 178 ? 5.839 11.697 -44.231 1.00 81.44 178 LEU A C 1
ATOM 1412 O O . LEU A 1 178 ? 5.909 11.858 -45.445 1.00 81.44 178 LEU A O 1
ATOM 1416 N N . GLU A 1 179 ? 6.874 11.934 -43.420 1.00 78.88 179 GLU A N 1
ATOM 1417 C CA . GLU A 1 179 ? 8.190 12.393 -43.893 1.00 78.88 179 GLU A CA 1
ATOM 1418 C C . GLU A 1 179 ? 8.894 11.367 -44.793 1.00 78.88 179 GLU A C 1
ATOM 1420 O O . GLU A 1 179 ? 9.620 11.753 -45.701 1.00 78.88 179 GLU A O 1
ATOM 1425 N N . ARG A 1 180 ? 8.649 10.061 -44.609 1.00 75.06 180 ARG A N 1
ATOM 1426 C CA . ARG A 1 180 ? 9.156 9.033 -45.538 1.00 75.06 180 ARG A CA 1
ATOM 1427 C C . ARG A 1 180 ? 8.396 8.985 -46.862 1.00 75.06 180 ARG A C 1
ATOM 1429 O O . ARG A 1 180 ? 8.956 8.519 -47.849 1.00 75.06 180 ARG A O 1
ATOM 1436 N N . PHE A 1 181 ? 7.132 9.409 -46.885 1.00 77.62 181 PHE A N 1
ATOM 1437 C CA . PHE A 1 181 ? 6.303 9.413 -48.095 1.00 77.62 181 PHE A CA 1
ATOM 1438 C C . PHE A 1 181 ? 6.395 10.716 -48.897 1.00 77.62 181 PHE A C 1
ATOM 1440 O O . PHE A 1 181 ? 6.040 10.710 -50.073 1.00 77.62 181 PHE A O 1
ATOM 1447 N N . LEU A 1 182 ? 6.875 11.810 -48.299 1.00 71.38 182 LEU A N 1
ATOM 1448 C CA . LEU A 1 182 ? 7.204 13.052 -48.998 1.00 71.38 182 LEU A CA 1
ATOM 1449 C C . LEU A 1 182 ? 8.690 13.030 -49.399 1.00 71.38 182 LEU A C 1
ATOM 1451 O O . LEU A 1 182 ? 9.541 13.347 -48.568 1.00 71.38 182 LEU A O 1
ATOM 1455 N N . PRO A 1 183 ? 9.039 12.655 -50.646 1.00 64.56 183 PRO A N 1
ATOM 1456 C CA . PRO A 1 183 ? 10.420 12.721 -51.107 1.00 64.56 183 PRO A CA 1
ATOM 1457 C C . PRO A 1 183 ? 10.910 14.171 -51.014 1.00 64.56 183 PRO A C 1
ATOM 1459 O O . PRO A 1 183 ? 10.287 15.089 -51.547 1.00 64.56 183 PRO A O 1
ATOM 1462 N N . SER A 1 184 ? 12.034 14.384 -50.327 1.00 59.22 184 SER A N 1
ATOM 1463 C CA . SER A 1 184 ? 12.657 15.707 -50.146 1.00 59.22 184 SER A CA 1
ATOM 1464 C C . SER A 1 184 ? 13.162 16.348 -51.449 1.00 59.22 184 SER A C 1
ATOM 1466 O O . SER A 1 184 ? 13.686 17.458 -51.422 1.00 59.22 184 SER A O 1
ATOM 1468 N N . ASP A 1 185 ? 12.966 15.696 -52.594 1.00 61.38 185 ASP A N 1
ATOM 1469 C CA . ASP A 1 185 ? 13.533 16.109 -53.877 1.00 61.38 185 ASP A CA 1
ATOM 1470 C C . ASP A 1 185 ? 12.754 17.244 -54.564 1.00 61.38 185 ASP A C 1
ATOM 1472 O O . ASP A 1 185 ? 13.249 17.838 -55.518 1.00 61.38 185 ASP A O 1
ATOM 1476 N N . THR A 1 186 ? 11.566 17.618 -54.074 1.00 58.22 186 THR A N 1
ATOM 1477 C CA . THR A 1 186 ? 10.758 18.688 -54.698 1.00 58.22 186 THR A CA 1
ATOM 1478 C C . THR A 1 186 ? 11.113 20.120 -54.283 1.00 58.22 186 THR A C 1
ATOM 1480 O O . THR A 1 186 ? 10.589 21.048 -54.888 1.00 58.22 186 THR A O 1
ATOM 1483 N N . PHE A 1 187 ? 11.998 20.348 -53.303 1.00 56.44 187 PHE A N 1
ATOM 1484 C CA . PHE A 1 187 ? 12.252 21.705 -52.775 1.00 56.44 187 PHE A CA 1
ATOM 1485 C C . PHE A 1 187 ? 13.537 22.395 -53.260 1.00 56.44 187 PHE A C 1
ATOM 1487 O O . PHE A 1 187 ? 13.792 23.527 -52.860 1.00 56.44 187 PHE A O 1
ATOM 1494 N N . ILE A 1 188 ? 14.335 21.773 -54.138 1.00 58.72 188 ILE A N 1
ATOM 1495 C CA . ILE A 1 188 ? 15.559 22.410 -54.676 1.00 58.72 188 ILE A CA 1
ATOM 1496 C C . ILE A 1 188 ? 15.356 23.021 -56.077 1.00 58.72 188 ILE A C 1
ATOM 1498 O O . ILE A 1 188 ? 16.214 23.761 -56.546 1.00 58.72 188 ILE A O 1
ATOM 1502 N N . GLN A 1 189 ? 14.205 22.821 -56.732 1.00 56.56 189 GLN A N 1
ATOM 1503 C CA . GLN A 1 189 ? 13.993 23.311 -58.104 1.00 56.56 189 GLN A CA 1
ATOM 1504 C C . GLN A 1 189 ? 13.221 24.632 -58.247 1.00 56.56 189 GLN A C 1
ATOM 1506 O O . GLN A 1 189 ? 12.794 24.961 -59.347 1.00 56.56 189 GLN A O 1
ATOM 1511 N N . GLU A 1 190 ? 13.113 25.423 -57.180 1.00 54.16 190 GLU A N 1
ATOM 1512 C CA . GLU A 1 190 ? 12.700 26.833 -57.274 1.00 54.16 190 GLU A CA 1
ATOM 1513 C C . GLU A 1 190 ? 13.856 27.746 -56.822 1.00 54.16 190 GLU A C 1
ATOM 1515 O O . GLU A 1 190 ? 13.746 28.581 -55.929 1.00 54.16 190 GLU A O 1
ATOM 1520 N N . GLN A 1 191 ? 15.034 27.519 -57.412 1.00 64.06 191 GLN A N 1
ATOM 1521 C CA . GLN A 1 191 ? 15.970 28.600 -57.717 1.00 64.06 191 GLN A CA 1
ATOM 1522 C C . GLN A 1 191 ? 15.650 29.134 -59.118 1.00 64.06 191 GLN A C 1
ATOM 1524 O O . GLN A 1 191 ? 15.251 28.352 -59.980 1.00 64.06 191 GLN A O 1
ATOM 1529 N N . ALA A 1 192 ? 16.030 30.397 -59.332 1.00 51.06 192 ALA A N 1
ATOM 1530 C CA . ALA A 1 192 ? 16.315 31.069 -60.608 1.00 51.06 192 ALA A CA 1
ATOM 1531 C C . ALA A 1 192 ? 15.256 32.056 -61.113 1.00 51.06 192 ALA A C 1
ATOM 1533 O O . ALA A 1 192 ? 14.106 31.656 -61.386 1.00 51.06 192 ALA A O 1
#

Sequence (192 aa):
MTTVNNDELINSVSGFPPQTSLLLANPTTRPIFTSIIIILQVYPVLMCILGSFGNLLSFCVLLRANMRRYSTFCYLACLALVDLGVIITFCTNFISLYHFDNDIQNGPFAFAVSIDRVISAKYLRLAKTWSKPRHSVLVTLLLGLLLGILNSHFFLYENNSLKQQIQQQFIQNNRTALERFLPSDTFIQEQA

pLDDT: mean 71.07, std 12.95, range [42.91, 92.94]

Radius of gyration: 26.83 Å; chains: 1; bounding box: 53×48×87 Å

Organism: Adineta ricciae (NCBI:txid249248)

Secondary structure (DSSP, 8-state):
-----THHHHTT-TTS-HHHHHHHSSTTTHHHHHHHHHHHHHHHHHHHHHHHHHHHHHHHHHTSTTTTTSHHHHHHHHHHHHHHHHHHHHHHHHHHHHH-TTT-TT-HHHHHHHHHHHHHHHHHHHHTT---HHHHHHHHHHHHHHHHHHHHHHHHHHHHHHHHHHHHHHHHHHHHHHHHHS-GGGGSS---

Foldseek 3Di:
DDDDDPVVVVVVVPLDDPVVVVQCPDPVCVVVVVVVVVCLVVVLVVCLVVLLVVLVVLLVVLPPPVNVVDPVSLVSNLVSLVSNLVSVLVSLVSCCCVVVSPDPPPDCVVVVSVVLVVVVVVVLVVLVPVPDSVVSVVVSVVSSVVSVVVSVVVVVVVVVVVVVVVVVVVVVVVVVVVVVVDPPPPPPPPDD